Protein AF-A0A534SRV4-F1 (afdb_monomer)

Structure (mmCIF, N/CA/C/O backbone):
data_AF-A0A534SRV4-F1
#
_entry.id   AF-A0A534SRV4-F1
#
loop_
_atom_site.group_PDB
_atom_site.id
_atom_site.type_symbol
_atom_site.label_atom_id
_atom_site.label_alt_id
_atom_site.label_comp_id
_atom_site.label_asym_id
_atom_site.label_entity_id
_atom_site.label_seq_id
_atom_site.pdbx_PDB_ins_code
_atom_site.Cartn_x
_atom_site.Cartn_y
_atom_site.Cartn_z
_atom_site.occupancy
_atom_site.B_iso_or_equiv
_atom_site.auth_seq_id
_atom_site.auth_comp_id
_atom_site.auth_asym_id
_atom_site.auth_atom_id
_atom_site.pdbx_PDB_model_num
ATOM 1 N N . MET A 1 1 ? -3.852 20.744 22.917 1.00 48.12 1 MET A N 1
ATOM 2 C CA . MET A 1 1 ? -3.823 19.616 21.954 1.00 48.12 1 MET A CA 1
ATOM 3 C C . MET A 1 1 ? -3.544 20.038 20.507 1.00 48.12 1 MET A C 1
ATOM 5 O O . MET A 1 1 ? -2.633 19.466 19.932 1.00 48.12 1 MET A O 1
ATOM 9 N N . ARG A 1 2 ? -4.197 21.068 19.938 1.00 41.19 2 ARG A N 1
ATOM 10 C CA . ARG A 1 2 ? -4.003 21.498 18.525 1.00 41.19 2 ARG A CA 1
ATOM 11 C C . ARG A 1 2 ? -2.587 21.954 18.110 1.00 41.19 2 ARG A C 1
ATOM 13 O O . ARG A 1 2 ? -2.230 21.827 16.949 1.00 41.19 2 ARG A O 1
ATOM 20 N N . ALA A 1 3 ? -1.761 22.454 19.033 1.00 39.62 3 ALA A N 1
ATOM 21 C CA . ALA A 1 3 ? -0.409 22.924 18.694 1.00 39.62 3 ALA A CA 1
ATOM 22 C C . ALA A 1 3 ? 0.605 21.777 18.492 1.00 39.62 3 ALA A C 1
ATOM 24 O O . ALA A 1 3 ? 1.531 21.899 17.695 1.00 39.62 3 ALA A O 1
ATOM 25 N N . ARG A 1 4 ? 0.420 20.638 19.181 1.00 44.28 4 ARG A N 1
ATOM 26 C CA . ARG A 1 4 ? 1.309 19.469 19.054 1.00 44.28 4 ARG A CA 1
ATOM 27 C C . ARG A 1 4 ? 1.007 18.637 17.805 1.00 44.28 4 ARG A C 1
ATOM 29 O O . ARG A 1 4 ? 1.947 18.118 17.217 1.00 44.28 4 ARG A O 1
ATOM 36 N N . SER A 1 5 ? -0.253 18.576 17.361 1.00 47.25 5 SER A N 1
ATOM 37 C CA . SER A 1 5 ? -0.612 17.956 16.076 1.00 47.25 5 SER A CA 1
ATOM 38 C C . SER A 1 5 ? -0.033 18.734 14.892 1.00 47.25 5 SER A C 1
ATOM 40 O O . SER A 1 5 ? 0.563 18.126 14.014 1.00 47.25 5 SER A O 1
ATOM 42 N N . MET A 1 6 ? -0.093 20.073 14.905 1.00 43.47 6 MET A N 1
ATOM 43 C CA . MET A 1 6 ? 0.428 20.899 13.801 1.00 43.47 6 MET A CA 1
ATOM 44 C C . MET A 1 6 ? 1.955 20.809 13.641 1.00 43.47 6 MET A C 1
ATOM 46 O O . MET A 1 6 ? 2.456 20.767 12.519 1.00 43.47 6 MET A O 1
ATOM 50 N N . LEU A 1 7 ? 2.704 20.720 14.746 1.00 51.59 7 LEU A N 1
ATOM 51 C CA . LEU A 1 7 ? 4.164 20.540 14.719 1.00 51.59 7 LEU A CA 1
ATOM 52 C C . LEU A 1 7 ? 4.592 19.141 14.232 1.00 51.59 7 LEU A C 1
ATOM 54 O O . LEU A 1 7 ? 5.675 19.008 13.660 1.00 5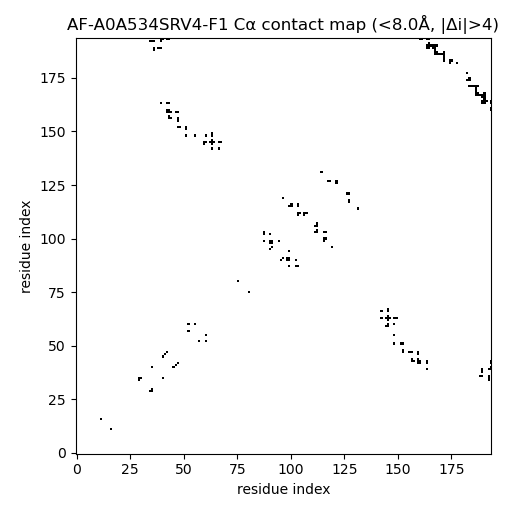1.59 7 LEU A O 1
ATOM 58 N N . ARG A 1 8 ? 3.758 18.107 14.426 1.00 52.84 8 ARG A N 1
ATOM 59 C CA . ARG A 1 8 ? 4.013 16.737 13.938 1.00 52.84 8 ARG A CA 1
ATOM 60 C C . ARG A 1 8 ? 3.713 16.601 12.443 1.00 52.84 8 ARG A C 1
ATOM 62 O O . ARG A 1 8 ? 4.580 16.135 11.705 1.00 52.84 8 ARG A O 1
ATOM 69 N N . THR A 1 9 ? 2.586 17.143 11.973 1.00 51.78 9 THR A N 1
ATOM 70 C CA . THR A 1 9 ? 2.258 17.190 10.537 1.00 51.78 9 THR A CA 1
ATOM 71 C C . THR A 1 9 ? 3.336 17.945 9.748 1.00 51.78 9 THR A C 1
ATOM 73 O O . THR A 1 9 ? 3.827 17.432 8.748 1.00 51.78 9 THR A O 1
ATOM 76 N N . ALA A 1 10 ? 3.825 19.088 10.253 1.00 49.53 10 ALA A N 1
ATOM 77 C CA . ALA A 1 10 ? 4.878 19.878 9.602 1.00 49.53 10 ALA A CA 1
ATOM 78 C C . ALA A 1 10 ? 6.234 19.147 9.480 1.00 49.53 10 ALA A C 1
ATOM 80 O O . ALA A 1 10 ? 6.928 19.276 8.471 1.00 49.53 10 ALA A O 1
ATOM 81 N N . ARG A 1 11 ? 6.616 18.332 10.475 1.00 54.06 11 ARG A N 1
ATOM 82 C CA . ARG A 1 11 ? 7.857 17.533 10.430 1.00 54.06 11 ARG A CA 1
ATOM 83 C C . ARG A 1 11 ? 7.760 16.361 9.441 1.00 54.06 11 ARG A C 1
ATOM 85 O O . ARG A 1 11 ? 8.785 15.900 8.940 1.00 54.06 11 ARG A O 1
ATOM 92 N N . ARG A 1 12 ? 6.541 15.899 9.146 1.00 52.38 12 ARG A N 1
ATOM 93 C CA . ARG A 1 12 ? 6.237 14.731 8.308 1.00 52.38 12 ARG A CA 1
ATOM 94 C C . ARG A 1 12 ? 6.046 15.078 6.834 1.00 52.38 12 ARG A C 1
ATOM 96 O O . ARG A 1 12 ? 6.669 14.434 5.988 1.00 52.38 12 ARG A O 1
ATOM 103 N N . THR A 1 13 ? 5.336 16.172 6.537 1.00 56.75 13 THR A N 1
ATOM 104 C CA . THR A 1 13 ? 5.353 16.800 5.202 1.00 56.75 13 THR A CA 1
ATOM 105 C C . THR A 1 13 ? 6.785 17.173 4.809 1.00 56.75 13 THR A C 1
ATOM 107 O O . THR A 1 13 ? 7.147 17.077 3.644 1.00 56.75 13 THR A O 1
ATOM 110 N N . GLY A 1 14 ? 7.637 17.491 5.793 1.00 56.91 14 GLY A N 1
ATOM 111 C CA . GLY A 1 14 ? 9.072 17.680 5.600 1.00 56.91 14 GLY A CA 1
ATOM 112 C C . GLY A 1 14 ? 9.816 16.428 5.120 1.00 56.91 14 GLY A C 1
ATOM 113 O O . GLY A 1 14 ? 10.598 16.532 4.190 1.00 56.91 14 GLY A O 1
ATOM 114 N N . ARG A 1 15 ? 9.588 15.231 5.682 1.00 61.59 15 ARG A N 1
ATOM 115 C CA . ARG A 1 15 ? 10.334 14.009 5.285 1.00 61.59 15 ARG A CA 1
ATOM 116 C C . ARG A 1 15 ? 9.844 13.416 3.965 1.00 61.59 15 ARG A C 1
ATOM 118 O O . ARG A 1 15 ? 10.667 13.043 3.134 1.00 61.59 15 ARG A O 1
ATOM 125 N N . VAL A 1 16 ? 8.528 13.364 3.759 1.00 62.22 16 VAL A N 1
ATOM 126 C CA . VAL A 1 16 ? 7.928 12.898 2.495 1.00 62.22 16 VAL A CA 1
ATOM 127 C C . VAL A 1 16 ? 8.170 13.921 1.386 1.00 62.22 16 VAL A C 1
ATOM 129 O O . VAL A 1 16 ? 8.545 13.547 0.281 1.00 62.22 16 VAL A O 1
ATOM 132 N N . GLY A 1 17 ? 8.057 15.215 1.701 1.00 60.09 17 GLY A N 1
ATOM 133 C CA . GLY A 1 17 ? 8.402 16.307 0.794 1.00 60.09 17 GLY A CA 1
ATOM 134 C C . GLY A 1 17 ? 9.883 16.308 0.429 1.00 60.09 17 GLY A C 1
ATOM 135 O O . GLY A 1 17 ? 10.198 16.408 -0.746 1.00 60.09 17 GLY A O 1
ATOM 136 N N . VAL A 1 18 ? 10.798 16.102 1.382 1.00 65.81 18 VAL A N 1
ATOM 137 C CA . VAL A 1 18 ? 12.235 15.965 1.084 1.00 65.81 18 VAL A CA 1
ATOM 138 C C . VAL A 1 18 ? 12.503 14.723 0.240 1.00 65.81 18 VAL A C 1
ATOM 140 O O . VAL A 1 18 ? 13.240 14.832 -0.727 1.00 65.81 18 VAL A O 1
ATOM 143 N N . GLY A 1 19 ? 11.885 13.574 0.529 1.00 67.56 19 GLY A N 1
ATOM 144 C CA . GLY A 1 19 ? 12.041 12.364 -0.289 1.00 67.56 19 GLY A CA 1
ATOM 145 C C . GLY A 1 19 ? 11.527 12.537 -1.722 1.00 67.56 19 GLY A C 1
ATOM 146 O O . GLY A 1 19 ? 12.211 12.162 -2.670 1.00 67.56 19 GLY A O 1
ATOM 147 N N . LEU A 1 20 ? 10.360 13.164 -1.889 1.00 70.00 20 LEU A N 1
ATOM 148 C CA . LEU A 1 20 ? 9.764 13.446 -3.195 1.00 70.00 20 LEU A CA 1
ATOM 149 C C . LEU A 1 20 ? 10.559 14.505 -3.967 1.00 70.00 20 LEU A C 1
ATOM 151 O O . LEU A 1 20 ? 10.778 14.348 -5.162 1.00 70.00 20 LEU A O 1
ATOM 155 N N . VAL A 1 21 ? 11.030 15.556 -3.293 1.00 68.19 21 VAL A N 1
ATOM 156 C CA . VAL A 1 21 ? 11.873 16.603 -3.887 1.00 68.19 21 VAL A CA 1
ATOM 157 C C . VAL A 1 21 ? 13.245 16.049 -4.250 1.00 68.19 21 VAL A C 1
ATOM 159 O O . VAL A 1 21 ? 13.762 16.405 -5.299 1.00 68.19 21 VAL A O 1
ATOM 162 N N . LEU A 1 22 ? 13.821 15.145 -3.453 1.00 73.88 22 LEU A N 1
ATOM 163 C CA . LEU A 1 22 ? 15.083 14.483 -3.783 1.00 73.88 22 LEU A CA 1
ATOM 164 C C . LEU A 1 22 ? 14.906 13.537 -4.976 1.00 73.88 22 LEU A C 1
ATOM 166 O O . LEU A 1 22 ? 15.712 13.571 -5.895 1.00 73.88 22 LEU A O 1
ATOM 170 N N . ALA A 1 23 ? 13.832 12.742 -5.005 1.00 68.94 23 ALA A N 1
ATOM 171 C CA . ALA A 1 23 ? 13.517 11.866 -6.133 1.00 68.94 23 ALA A CA 1
ATOM 172 C C . ALA A 1 23 ? 13.232 12.664 -7.416 1.00 68.94 23 ALA A C 1
ATOM 174 O O . ALA A 1 23 ? 13.710 12.297 -8.485 1.00 68.94 23 ALA A O 1
ATOM 175 N N . ALA A 1 24 ? 12.513 13.783 -7.309 1.00 64.94 24 ALA A N 1
ATOM 176 C CA . ALA A 1 24 ? 12.263 14.692 -8.421 1.00 64.94 24 ALA A CA 1
ATOM 177 C C . ALA A 1 24 ? 13.540 15.419 -8.861 1.00 64.94 24 ALA A C 1
ATOM 179 O O . ALA A 1 24 ? 13.769 15.553 -10.055 1.00 64.94 24 ALA A O 1
ATOM 180 N N . ALA A 1 25 ? 14.399 15.845 -7.933 1.00 64.50 25 ALA A N 1
ATOM 181 C CA . ALA A 1 25 ? 15.683 16.462 -8.251 1.00 64.50 25 ALA A CA 1
ATOM 182 C C . ALA A 1 25 ? 16.619 15.465 -8.939 1.00 64.50 25 ALA A C 1
ATOM 184 O O . ALA A 1 25 ? 17.240 15.818 -9.933 1.00 64.50 25 ALA A O 1
ATOM 185 N N . VAL A 1 26 ? 16.667 14.213 -8.476 1.00 70.25 26 VAL A N 1
ATOM 186 C CA . VAL A 1 26 ? 17.402 13.135 -9.148 1.00 70.25 26 VAL A CA 1
ATOM 187 C C . VAL A 1 26 ? 16.814 12.885 -10.533 1.00 70.25 26 VAL A C 1
ATOM 189 O O . VAL A 1 26 ? 17.565 12.911 -11.494 1.00 70.25 26 VAL A O 1
ATOM 192 N N . ALA A 1 27 ? 15.493 12.756 -10.678 1.00 66.25 27 ALA A N 1
ATOM 193 C CA . ALA A 1 27 ? 14.858 12.573 -11.984 1.00 66.25 27 ALA A CA 1
ATOM 194 C C . ALA A 1 27 ? 15.134 13.746 -12.944 1.00 66.25 27 ALA A C 1
ATOM 196 O O . ALA A 1 27 ? 15.467 13.533 -14.104 1.00 66.25 27 ALA A O 1
ATOM 197 N N . VAL A 1 28 ? 15.063 14.991 -12.470 1.00 62.47 28 VAL A N 1
ATOM 198 C CA . VAL A 1 28 ? 15.348 16.191 -13.274 1.00 62.47 28 VAL A CA 1
ATOM 199 C C . VAL A 1 28 ? 16.826 16.260 -13.657 1.00 62.47 28 VAL A C 1
ATOM 201 O O . VAL A 1 28 ? 17.139 16.559 -14.808 1.00 62.47 28 VAL A O 1
ATOM 204 N N . VAL A 1 29 ? 17.738 15.939 -12.736 1.00 61.56 29 VAL A N 1
ATOM 205 C CA . VAL A 1 29 ? 19.179 15.856 -13.017 1.00 61.56 29 VAL A CA 1
ATOM 206 C C . VAL A 1 29 ? 19.472 14.730 -14.012 1.00 61.56 29 VAL A C 1
ATOM 208 O O . VAL A 1 29 ? 20.258 14.928 -14.934 1.00 61.56 29 VAL A O 1
ATOM 211 N N . SER A 1 30 ? 18.806 13.583 -13.898 1.00 61.19 30 SER A N 1
ATOM 212 C CA . SER A 1 30 ? 18.952 12.448 -14.814 1.00 61.19 30 SER A CA 1
ATOM 213 C C . SER A 1 30 ? 18.391 12.736 -16.214 1.00 61.19 30 SER A C 1
ATOM 215 O O . SER A 1 30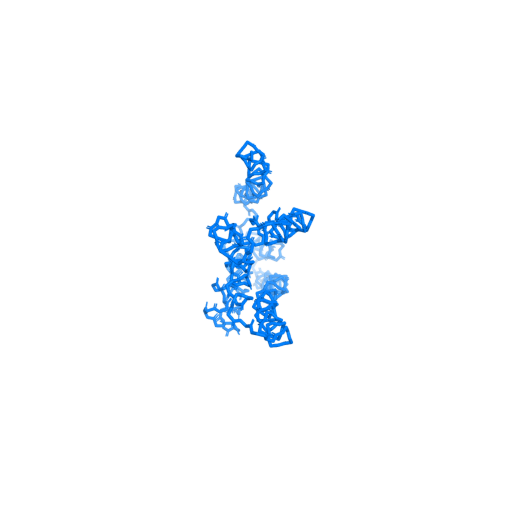 ? 19.019 12.356 -17.200 1.00 61.19 30 SER A O 1
ATOM 217 N N . VAL A 1 31 ? 17.278 13.472 -16.337 1.00 62.47 31 VAL A N 1
ATOM 218 C CA . VAL A 1 31 ? 16.781 13.971 -17.635 1.00 62.47 31 VAL A CA 1
ATOM 219 C C . VAL A 1 31 ? 17.745 14.998 -18.235 1.00 62.47 31 VAL A C 1
ATOM 221 O O . VAL A 1 31 ? 18.085 14.904 -19.411 1.00 62.47 31 VAL A O 1
ATOM 224 N N . ALA A 1 32 ? 18.225 15.959 -17.440 1.00 58.47 32 ALA A N 1
ATOM 225 C CA . ALA A 1 32 ? 19.093 17.039 -17.919 1.00 58.47 32 ALA A CA 1
ATOM 226 C C . ALA A 1 32 ? 20.490 16.558 -18.354 1.00 58.47 32 ALA A C 1
ATOM 228 O O . ALA A 1 32 ? 21.133 17.198 -19.182 1.00 58.47 32 ALA A O 1
ATOM 229 N N . THR A 1 33 ? 20.957 15.434 -17.808 1.00 64.00 33 THR A N 1
ATOM 230 C CA . THR A 1 33 ? 22.260 14.827 -18.130 1.00 64.00 33 THR A CA 1
ATOM 231 C C . THR A 1 33 ? 22.188 13.757 -19.224 1.00 64.00 33 THR A C 1
ATOM 233 O O . THR A 1 33 ? 23.227 13.234 -19.618 1.00 64.00 33 THR A O 1
ATOM 236 N N . GLY A 1 34 ? 20.993 13.433 -19.739 1.00 65.12 34 GLY A N 1
ATOM 237 C CA . GLY A 1 34 ? 20.802 12.389 -20.755 1.00 65.12 34 GLY A CA 1
ATOM 238 C C . GLY A 1 34 ? 20.853 10.953 -20.213 1.00 65.12 34 GLY A C 1
ATOM 239 O O . GLY A 1 34 ? 20.937 10.012 -20.994 1.00 65.12 34 GLY A O 1
ATOM 240 N N . PHE A 1 35 ? 20.785 10.772 -18.890 1.00 62.66 35 PHE A N 1
ATOM 241 C CA . PHE A 1 35 ? 20.742 9.466 -18.218 1.00 62.66 35 PHE A CA 1
ATOM 242 C C . PHE A 1 35 ? 19.347 8.813 -18.232 1.00 62.66 35 PHE A C 1
ATOM 244 O O . PHE A 1 35 ? 19.204 7.670 -17.810 1.00 62.66 35 PHE A O 1
ATOM 251 N N . MET A 1 36 ? 18.303 9.510 -18.692 1.00 65.88 36 MET A N 1
ATOM 252 C CA . MET A 1 36 ? 16.960 8.939 -18.849 1.00 65.88 36 MET A CA 1
ATOM 253 C C . MET A 1 36 ? 16.640 8.744 -20.324 1.00 65.88 36 MET A C 1
ATOM 255 O O . MET A 1 36 ? 16.197 9.671 -21.003 1.00 65.88 36 MET A O 1
ATOM 259 N N . ASP A 1 37 ? 16.841 7.518 -20.800 1.00 74.31 37 ASP A N 1
ATOM 260 C CA . ASP A 1 37 ? 16.346 7.099 -22.103 1.00 74.31 37 ASP A CA 1
ATOM 261 C C . ASP A 1 37 ? 14.849 6.715 -22.003 1.00 74.31 37 ASP A C 1
ATOM 263 O O . ASP A 1 37 ? 14.470 5.902 -21.147 1.00 74.31 37 ASP A O 1
ATOM 267 N N . PRO A 1 38 ? 13.965 7.287 -22.848 1.00 79.69 38 PRO A N 1
ATOM 268 C CA . PRO A 1 38 ? 12.534 6.987 -22.818 1.00 79.69 38 PRO A CA 1
ATOM 269 C C . PRO A 1 38 ? 12.214 5.504 -23.046 1.00 79.69 38 PRO A C 1
ATOM 271 O O . PRO A 1 38 ? 11.220 5.007 -22.513 1.00 79.69 38 PRO A O 1
ATOM 274 N N . VAL A 1 39 ? 13.037 4.792 -23.824 1.00 80.44 39 VAL A N 1
ATOM 275 C CA . VAL A 1 39 ? 12.850 3.369 -24.129 1.00 80.44 39 VAL A CA 1
ATOM 276 C C . VAL A 1 39 ? 13.216 2.525 -22.911 1.00 80.44 39 VAL A C 1
ATOM 278 O O . VAL A 1 39 ? 12.430 1.660 -22.525 1.00 80.44 39 VAL A O 1
ATOM 281 N N . SER A 1 40 ? 14.334 2.819 -22.243 1.00 81.56 40 SER A N 1
ATOM 282 C CA . SER A 1 40 ? 14.723 2.172 -20.978 1.00 81.56 40 SER A CA 1
ATOM 283 C C . SER A 1 40 ? 13.649 2.292 -19.894 1.00 81.56 40 SER A C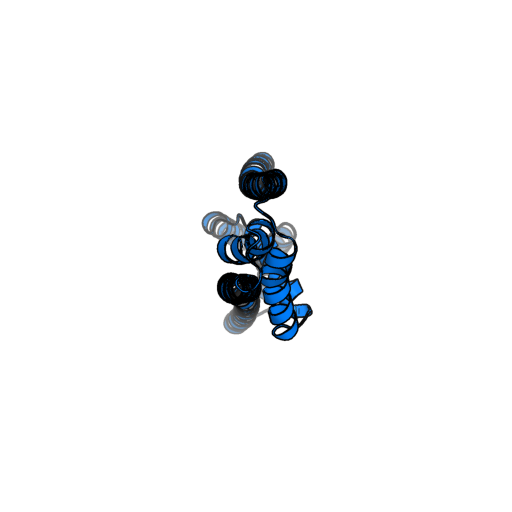 1
ATOM 285 O O . SER A 1 40 ? 13.299 1.304 -19.243 1.00 81.56 40 SER A O 1
ATOM 287 N N . LEU A 1 41 ? 13.063 3.483 -19.736 1.00 83.19 41 LEU A N 1
ATOM 288 C CA . LEU A 1 41 ? 11.958 3.730 -18.800 1.00 83.19 41 LEU A CA 1
ATOM 289 C C . LEU A 1 41 ? 10.689 2.964 -19.160 1.00 83.19 41 LEU A C 1
ATOM 291 O O . LEU A 1 41 ? 10.010 2.427 -18.283 1.00 83.19 41 LEU A O 1
ATOM 295 N N . LEU A 1 42 ? 10.360 2.904 -20.449 1.00 86.38 42 LEU A N 1
ATOM 296 C CA . LEU A 1 42 ? 9.203 2.155 -20.916 1.00 86.38 42 LEU A CA 1
ATOM 297 C C . LEU A 1 42 ? 9.372 0.650 -20.660 1.00 86.38 42 LEU A C 1
ATOM 299 O O . LEU A 1 42 ? 8.414 -0.008 -20.257 1.00 86.38 42 LEU A O 1
ATOM 303 N N . ILE A 1 43 ? 10.581 0.112 -20.837 1.00 85.94 43 ILE A N 1
ATOM 304 C CA . ILE A 1 43 ? 10.878 -1.301 -20.575 1.00 85.94 43 ILE A CA 1
ATOM 305 C C . ILE A 1 43 ? 10.790 -1.607 -19.073 1.00 85.94 43 ILE A C 1
ATOM 307 O O . ILE A 1 43 ? 10.095 -2.545 -18.685 1.00 85.94 43 ILE A O 1
ATOM 311 N N . THR A 1 44 ? 11.442 -0.808 -18.223 1.00 87.88 44 THR A N 1
ATOM 312 C CA . THR A 1 44 ? 11.474 -1.028 -16.764 1.00 87.88 44 THR A CA 1
ATOM 313 C C . THR A 1 44 ? 10.153 -0.729 -16.089 1.00 87.88 44 THR A C 1
ATOM 315 O O . THR A 1 44 ? 9.516 -1.614 -15.517 1.00 87.88 44 THR A O 1
ATOM 318 N N . VAL A 1 45 ? 9.735 0.533 -16.142 1.00 88.81 45 VAL A N 1
ATOM 319 C CA . VAL A 1 45 ? 8.561 1.018 -15.423 1.00 88.81 45 VAL A CA 1
ATOM 320 C C . VAL A 1 45 ? 7.296 0.570 -16.134 1.00 88.81 45 VAL A C 1
ATOM 322 O O . VAL A 1 45 ? 6.391 0.041 -15.491 1.00 88.81 45 VAL A O 1
ATOM 325 N N . GLY A 1 46 ? 7.242 0.714 -17.459 1.00 89.50 46 GLY A N 1
ATOM 326 C CA . GLY A 1 46 ? 6.093 0.269 -18.246 1.00 89.50 46 GLY A CA 1
ATOM 327 C C . GLY A 1 46 ? 5.896 -1.246 -18.177 1.00 89.50 46 GLY A C 1
ATOM 328 O O . GLY A 1 46 ? 4.780 -1.697 -17.925 1.00 89.50 46 GLY A O 1
ATOM 329 N N . GLY A 1 47 ? 6.969 -2.032 -18.310 1.00 89.81 47 GLY A N 1
ATOM 330 C CA . GLY A 1 47 ? 6.917 -3.493 -18.203 1.00 89.81 47 GLY A CA 1
ATOM 331 C C . GLY A 1 47 ? 6.477 -3.981 -16.820 1.00 89.81 47 GLY A C 1
ATOM 332 O O . GLY A 1 47 ? 5.526 -4.763 -16.710 1.00 89.81 47 GLY A O 1
ATOM 333 N N . ALA A 1 48 ? 7.094 -3.463 -15.752 1.00 91.12 48 ALA A N 1
ATOM 334 C CA . ALA A 1 48 ? 6.737 -3.824 -14.380 1.00 91.12 48 ALA A CA 1
ATOM 335 C C . ALA A 1 48 ? 5.286 -3.443 -14.039 1.00 91.12 48 ALA A C 1
ATOM 337 O O . ALA A 1 48 ? 4.550 -4.252 -13.462 1.00 91.12 48 ALA A O 1
ATOM 338 N N . LEU A 1 49 ? 4.840 -2.243 -14.425 1.00 90.44 49 LEU A N 1
ATOM 339 C CA . LEU A 1 49 ? 3.459 -1.807 -14.209 1.00 90.44 49 LEU A CA 1
ATOM 340 C C . LEU A 1 49 ? 2.462 -2.610 -15.049 1.00 90.44 49 LEU A C 1
ATOM 342 O O . LEU A 1 49 ? 1.407 -2.969 -14.531 1.00 90.44 49 LEU A O 1
ATOM 346 N N . ALA A 1 50 ? 2.783 -2.944 -16.301 1.00 91.50 50 ALA A N 1
ATOM 347 C CA . ALA A 1 50 ? 1.915 -3.752 -17.155 1.00 91.50 50 ALA A CA 1
ATOM 348 C C . ALA A 1 50 ? 1.672 -5.141 -16.550 1.00 91.50 50 ALA A C 1
ATOM 350 O O . ALA A 1 50 ? 0.521 -5.551 -16.392 1.00 91.50 50 ALA A O 1
ATOM 351 N N . VAL A 1 51 ? 2.734 -5.831 -16.120 1.00 92.12 51 VAL A N 1
ATOM 352 C CA . VAL A 1 51 ? 2.613 -7.136 -15.447 1.00 92.12 51 VAL A CA 1
ATOM 353 C C . VAL A 1 51 ? 1.837 -7.014 -14.139 1.00 92.12 51 VAL A C 1
ATOM 355 O O . VAL A 1 51 ? 0.987 -7.855 -13.842 1.00 92.12 51 VAL A O 1
ATOM 358 N N . THR A 1 52 ? 2.065 -5.947 -13.374 1.00 90.25 52 THR A N 1
ATOM 359 C CA . THR A 1 52 ? 1.341 -5.695 -12.119 1.00 90.25 52 THR A CA 1
ATOM 360 C C . THR A 1 52 ? -0.157 -5.483 -12.367 1.00 90.25 52 THR A C 1
ATOM 362 O O . THR A 1 52 ? -0.979 -6.056 -11.655 1.00 90.25 52 THR A O 1
ATOM 365 N N . CYS A 1 53 ? -0.526 -4.727 -13.404 1.00 90.06 53 CYS A N 1
ATOM 366 C CA . CYS A 1 53 ? -1.916 -4.494 -13.810 1.00 90.06 53 CYS A CA 1
ATOM 367 C C . CYS A 1 53 ? -2.621 -5.756 -14.326 1.00 90.06 53 CYS A C 1
ATOM 369 O O . CYS A 1 53 ? -3.837 -5.865 -14.188 1.00 90.06 53 CYS A O 1
ATOM 371 N N . VAL A 1 54 ? -1.883 -6.700 -14.917 1.00 92.44 54 VAL A N 1
ATOM 372 C CA . VAL A 1 54 ? -2.422 -8.008 -15.331 1.00 92.44 54 VAL A CA 1
ATOM 373 C C . VAL A 1 54 ? -2.554 -8.959 -14.136 1.00 92.44 54 VAL A C 1
ATOM 375 O O . VAL A 1 54 ? -3.512 -9.723 -14.055 1.00 92.44 54 VAL A O 1
ATOM 378 N N . THR A 1 55 ? -1.619 -8.896 -13.187 1.00 90.75 55 THR A N 1
ATOM 379 C CA . THR A 1 55 ? -1.565 -9.798 -12.023 1.00 90.75 55 THR A CA 1
ATOM 380 C C . THR A 1 55 ? -2.585 -9.426 -10.944 1.00 90.75 55 THR A C 1
ATOM 382 O O . THR A 1 55 ? -3.128 -10.303 -10.270 1.00 90.75 55 THR A O 1
ATOM 385 N N . PHE A 1 56 ? -2.857 -8.132 -10.749 1.00 90.56 56 PHE A N 1
ATOM 386 C CA . PHE A 1 56 ? -3.725 -7.642 -9.678 1.00 90.56 56 PHE A CA 1
ATOM 387 C C . PHE A 1 56 ? -4.977 -6.950 -10.209 1.00 90.56 56 PHE A C 1
ATOM 389 O O . PHE A 1 56 ? -4.938 -6.177 -11.162 1.00 90.56 56 PHE A O 1
ATOM 396 N N . SER A 1 57 ? -6.107 -7.170 -9.531 1.00 91.75 57 SER A N 1
ATOM 397 C CA . SER A 1 57 ? -7.347 -6.463 -9.846 1.00 91.75 57 SER A CA 1
ATOM 398 C C . SER A 1 57 ? -7.212 -4.960 -9.579 1.00 91.75 57 SER A C 1
ATOM 400 O O . SER A 1 57 ? -6.523 -4.529 -8.649 1.00 91.75 57 SER A O 1
ATOM 402 N N . ARG A 1 58 ? -7.942 -4.145 -10.353 1.00 88.56 58 ARG A N 1
ATOM 403 C CA . ARG A 1 58 ? -7.964 -2.678 -10.191 1.00 88.56 58 ARG A CA 1
ATOM 404 C C . ARG A 1 58 ? -8.316 -2.249 -8.762 1.00 88.56 58 ARG A C 1
ATOM 406 O O . ARG A 1 58 ? -7.729 -1.302 -8.252 1.00 88.56 58 ARG A O 1
ATOM 413 N N . ALA A 1 59 ? -9.226 -2.976 -8.111 1.00 87.81 59 ALA A N 1
ATOM 414 C CA . ALA A 1 59 ? -9.621 -2.731 -6.725 1.00 87.81 59 ALA A CA 1
ATOM 415 C C . ALA A 1 59 ? -8.479 -2.985 -5.728 1.00 87.81 59 ALA A C 1
ATOM 417 O O . ALA A 1 59 ? -8.313 -2.232 -4.770 1.00 87.81 59 ALA A O 1
ATOM 418 N N . ARG A 1 60 ? -7.659 -4.020 -5.954 1.00 87.31 60 ARG A N 1
ATOM 419 C CA . ARG A 1 60 ? -6.499 -4.303 -5.101 1.00 87.31 60 ARG A CA 1
ATOM 420 C C . ARG A 1 60 ? -5.404 -3.258 -5.295 1.00 87.31 60 ARG A C 1
ATOM 422 O O . ARG A 1 60 ? -4.798 -2.841 -4.315 1.00 87.31 60 ARG A O 1
ATOM 429 N N . LEU A 1 61 ? -5.191 -2.803 -6.530 1.00 88.38 61 LEU A N 1
ATOM 430 C CA . LEU A 1 61 ? -4.192 -1.781 -6.842 1.00 88.38 61 LEU A CA 1
ATOM 431 C C . LEU A 1 61 ? -4.545 -0.422 -6.213 1.00 88.38 61 LEU A C 1
ATOM 433 O O . LEU A 1 61 ? -3.700 0.205 -5.579 1.00 88.38 61 LEU A O 1
ATOM 437 N N . SER A 1 62 ? -5.807 0.010 -6.325 1.00 87.56 62 SER A N 1
ATOM 438 C CA . SER A 1 62 ? -6.266 1.257 -5.699 1.00 87.56 62 SER A CA 1
ATOM 439 C C . SER A 1 62 ? -6.279 1.167 -4.172 1.00 87.56 62 SER A C 1
ATOM 441 O O . SER A 1 62 ? -5.878 2.117 -3.499 1.00 87.56 62 SER A O 1
ATOM 443 N N . SER A 1 63 ? -6.678 0.017 -3.618 1.00 87.06 63 SER A N 1
ATOM 444 C CA . SER A 1 63 ? -6.607 -0.229 -2.177 1.00 87.06 63 SER A CA 1
ATOM 445 C C . SER A 1 63 ? -5.164 -0.179 -1.677 1.00 87.06 63 SER A C 1
ATOM 447 O O . SER A 1 63 ? -4.900 0.480 -0.675 1.00 87.06 63 SER A O 1
ATOM 449 N N . ALA A 1 64 ? -4.217 -0.795 -2.391 1.00 88.38 64 ALA A N 1
ATOM 450 C CA . ALA A 1 64 ? -2.806 -0.763 -2.024 1.00 88.38 64 ALA A CA 1
ATOM 451 C C . ALA A 1 64 ? -2.273 0.673 -1.951 1.00 88.38 64 ALA A C 1
ATOM 453 O O . ALA A 1 64 ? -1.651 1.037 -0.957 1.00 88.38 64 ALA A O 1
ATOM 454 N N . TRP A 1 65 ? -2.592 1.523 -2.935 1.00 86.31 65 TRP A N 1
ATOM 455 C CA . TRP A 1 65 ? -2.183 2.929 -2.884 1.00 86.31 65 TRP A CA 1
ATOM 456 C C . TRP A 1 65 ? -2.807 3.713 -1.737 1.00 86.31 65 TRP A C 1
ATOM 458 O O . TRP A 1 65 ? -2.116 4.511 -1.105 1.00 86.31 65 TRP A O 1
ATOM 468 N N . ARG A 1 66 ? -4.075 3.452 -1.410 1.00 86.88 66 ARG A N 1
ATOM 469 C CA . ARG A 1 66 ? -4.718 4.062 -0.241 1.00 86.88 66 ARG A CA 1
ATOM 470 C C . ARG A 1 66 ? -4.047 3.637 1.066 1.00 86.88 66 ARG A C 1
ATOM 472 O O . ARG A 1 66 ? -3.836 4.484 1.924 1.00 86.88 66 ARG A O 1
ATOM 479 N N . HIS A 1 67 ? -3.678 2.365 1.205 1.00 86.00 67 HIS A N 1
ATOM 480 C CA . HIS A 1 67 ? -2.977 1.864 2.390 1.00 86.00 67 HIS A CA 1
ATOM 481 C C . HIS A 1 67 ? -1.558 2.424 2.505 1.00 86.00 67 HIS A C 1
ATOM 483 O O . HIS A 1 67 ? -1.119 2.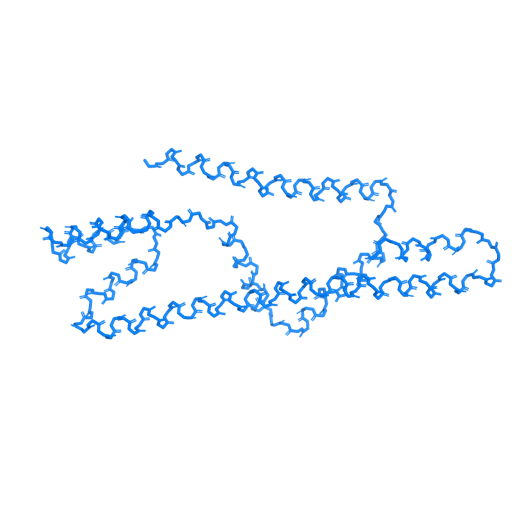732 3.606 1.00 86.00 67 HIS A O 1
ATOM 489 N N . VAL A 1 68 ? -0.856 2.619 1.385 1.00 83.25 68 VAL A N 1
ATOM 490 C CA . VAL A 1 68 ? 0.444 3.307 1.383 1.00 83.25 68 VAL A CA 1
ATOM 491 C C . VAL A 1 68 ? 0.288 4.751 1.841 1.00 83.25 68 VAL A C 1
ATOM 493 O O . VAL A 1 68 ? 1.043 5.189 2.701 1.00 83.25 68 VAL A O 1
ATOM 496 N N . ALA A 1 69 ? -0.703 5.478 1.319 1.00 81.81 69 ALA A N 1
ATOM 497 C CA . ALA A 1 69 ? -0.979 6.844 1.755 1.00 81.81 69 ALA A CA 1
ATOM 498 C C . ALA A 1 69 ? -1.327 6.900 3.253 1.00 81.81 69 ALA A C 1
ATOM 500 O O . ALA A 1 69 ? -0.755 7.702 3.980 1.00 81.81 69 ALA A O 1
ATOM 501 N N . ALA A 1 70 ? -2.181 5.989 3.728 1.00 81.12 70 ALA A N 1
ATOM 502 C CA . ALA A 1 70 ? -2.538 5.893 5.140 1.00 81.12 70 ALA A CA 1
ATOM 503 C C . ALA A 1 70 ? -1.327 5.563 6.028 1.00 81.12 70 ALA A C 1
ATOM 505 O O . ALA A 1 70 ? -1.125 6.221 7.039 1.00 81.12 70 ALA A O 1
ATOM 506 N N . ALA A 1 71 ? -0.468 4.619 5.634 1.00 78.06 71 ALA A N 1
ATOM 507 C CA . ALA A 1 71 ? 0.756 4.294 6.373 1.00 78.06 71 ALA A CA 1
ATOM 508 C C . ALA A 1 71 ? 1.756 5.465 6.396 1.00 78.06 71 ALA A C 1
ATOM 510 O O . ALA A 1 71 ? 2.503 5.651 7.357 1.00 78.06 71 ALA A O 1
ATOM 511 N N . LEU A 1 72 ? 1.764 6.285 5.342 1.00 72.81 72 LEU A N 1
ATOM 512 C CA . LEU A 1 72 ? 2.548 7.514 5.293 1.00 72.81 72 LEU A CA 1
ATOM 513 C C . LEU A 1 72 ? 1.971 8.633 6.163 1.00 72.81 72 LEU A C 1
ATOM 515 O O . LEU A 1 72 ? 2.746 9.535 6.472 1.00 72.81 72 LEU A O 1
ATOM 519 N N . ASP A 1 73 ? 0.708 8.543 6.596 1.00 70.31 73 ASP A N 1
ATOM 520 C CA . ASP A 1 73 ? -0.002 9.493 7.472 1.00 70.31 73 ASP A CA 1
ATOM 521 C C . ASP A 1 73 ? -0.255 8.975 8.904 1.00 70.31 73 ASP A C 1
ATOM 523 O O . ASP A 1 73 ? -0.573 9.765 9.795 1.00 70.31 73 ASP A O 1
ATOM 527 N N . ASP A 1 74 ? -0.048 7.686 9.179 1.00 66.81 74 ASP A N 1
ATOM 528 C CA . ASP A 1 74 ? -0.269 7.095 10.501 1.00 66.81 74 ASP A CA 1
ATOM 529 C C . ASP A 1 74 ? 0.828 7.493 11.505 1.00 66.81 74 ASP A C 1
ATOM 531 O O . ASP A 1 74 ? 1.995 7.138 11.349 1.00 66.81 74 ASP A O 1
ATOM 535 N N . ASP A 1 75 ? 0.483 8.358 12.460 1.00 62.81 75 ASP A N 1
ATOM 536 C CA . ASP A 1 75 ? 1.364 8.867 13.531 1.00 62.81 75 ASP A CA 1
ATOM 537 C C . ASP A 1 75 ? 0.890 8.382 14.914 1.00 62.81 75 ASP A C 1
ATOM 539 O O . ASP A 1 75 ? 1.254 8.965 15.942 1.00 62.81 75 ASP A O 1
ATOM 543 N N . ALA A 1 76 ? 0.020 7.365 14.953 1.00 66.44 76 ALA A N 1
ATOM 544 C CA . ALA A 1 76 ? -0.539 6.863 16.196 1.00 66.44 76 ALA A CA 1
ATOM 545 C C . ALA A 1 76 ? 0.564 6.212 17.040 1.00 66.44 76 ALA A C 1
ATOM 547 O O . ALA A 1 76 ? 1.134 5.182 16.678 1.00 66.44 76 ALA A O 1
ATOM 548 N N . SER A 1 77 ? 0.874 6.815 18.190 1.00 79.25 77 SER A N 1
ATOM 549 C CA . SER A 1 77 ? 1.723 6.161 19.180 1.00 79.25 77 SER A CA 1
ATOM 550 C C . SER A 1 77 ? 0.869 5.206 20.020 1.00 79.25 77 SER A C 1
ATOM 552 O O . SER A 1 77 ? -0.193 5.606 20.517 1.00 79.25 77 SER A O 1
ATOM 554 N N . PRO A 1 78 ? 1.304 3.948 20.217 1.00 83.12 78 PRO A N 1
ATOM 555 C CA . PRO A 1 78 ? 0.585 2.996 21.060 1.00 83.12 78 PRO A CA 1
ATOM 556 C C . PRO A 1 78 ? 0.312 3.544 22.468 1.00 83.12 78 PRO A C 1
ATOM 558 O O . PRO A 1 78 ? -0.733 3.277 23.061 1.00 83.12 78 PRO A O 1
ATOM 561 N N . GLU A 1 79 ? 1.222 4.362 23.000 1.00 87.06 79 GLU A N 1
ATOM 562 C CA . GLU A 1 79 ? 1.088 4.985 24.313 1.00 87.06 79 GLU A CA 1
ATOM 563 C C . GLU A 1 79 ? -0.070 5.992 24.383 1.00 87.06 79 GLU A C 1
ATOM 565 O O . GLU A 1 79 ? -0.761 6.052 25.404 1.00 87.06 79 GLU A O 1
ATOM 570 N N . GLU A 1 80 ? -0.303 6.772 23.320 1.00 85.19 80 GLU A N 1
ATOM 571 C CA . GLU A 1 80 ? -1.416 7.730 23.253 1.00 85.19 80 GLU A CA 1
ATOM 572 C C . GLU A 1 80 ? -2.763 6.995 23.204 1.00 85.19 80 GLU A C 1
ATOM 574 O O . GLU A 1 80 ? -3.687 7.372 23.929 1.00 85.19 80 GLU A O 1
ATOM 579 N N . VAL A 1 81 ? -2.846 5.891 22.453 1.00 85.88 81 VAL A N 1
ATOM 580 C CA . VAL A 1 81 ? -4.050 5.045 22.382 1.00 85.88 81 VAL A CA 1
ATOM 581 C C . VAL A 1 81 ? -4.353 4.404 23.740 1.00 85.88 81 VAL A C 1
ATOM 583 O O . VAL A 1 81 ? -5.482 4.474 24.228 1.00 85.88 81 VAL A O 1
ATOM 586 N N . ILE A 1 82 ? -3.344 3.848 24.423 1.00 89.44 82 ILE A N 1
ATOM 587 C CA . ILE A 1 82 ? -3.517 3.268 25.767 1.00 89.44 82 ILE A CA 1
ATOM 588 C C . ILE A 1 82 ? -3.999 4.328 26.767 1.00 89.44 82 ILE A C 1
ATOM 590 O O . ILE A 1 82 ? -4.858 4.049 27.610 1.00 89.44 82 ILE A O 1
ATOM 594 N N . ALA A 1 83 ? -3.448 5.544 26.709 1.00 89.62 83 ALA A N 1
ATOM 595 C CA . ALA A 1 83 ? -3.870 6.636 27.580 1.00 89.62 83 ALA A CA 1
ATOM 596 C C . ALA A 1 83 ? -5.331 7.047 27.321 1.00 89.62 83 ALA A C 1
ATOM 598 O O . ALA A 1 83 ? -6.082 7.240 28.283 1.00 89.62 83 ALA A O 1
ATOM 599 N N . ALA A 1 84 ? -5.746 7.115 26.052 1.00 87.50 84 ALA A N 1
ATOM 600 C CA . ALA A 1 84 ? -7.124 7.406 25.658 1.00 87.50 84 ALA A CA 1
ATOM 601 C C . ALA A 1 84 ? -8.105 6.335 26.168 1.00 87.50 84 ALA A C 1
ATOM 603 O O . ALA A 1 84 ? -9.091 6.664 26.832 1.00 87.50 84 ALA A O 1
ATOM 604 N N . LEU A 1 85 ? -7.786 5.048 25.986 1.00 89.94 85 LEU A N 1
ATOM 605 C CA . LEU A 1 85 ? -8.607 3.936 26.484 1.00 89.94 85 LEU A CA 1
ATOM 606 C C . LEU A 1 85 ? -8.752 3.959 28.014 1.00 89.94 85 LEU A C 1
ATOM 608 O O . LEU A 1 85 ? -9.851 3.793 28.547 1.00 89.94 85 LEU A O 1
ATOM 612 N N . LYS A 1 86 ? -7.668 4.247 28.749 1.00 91.88 86 LYS A N 1
ATOM 613 C CA . LYS A 1 86 ? -7.721 4.417 30.214 1.00 91.88 86 LYS A CA 1
ATOM 614 C C . LYS A 1 86 ? -8.625 5.579 30.630 1.00 91.88 86 LYS A C 1
ATOM 616 O O . LYS A 1 86 ? -9.323 5.488 31.644 1.00 91.88 86 LYS A O 1
ATOM 621 N N . GLN A 1 87 ? -8.612 6.677 29.876 1.00 90.69 87 GLN A N 1
ATOM 622 C CA . GLN A 1 87 ? -9.479 7.823 30.131 1.00 90.69 87 GLN A CA 1
ATOM 623 C C . GLN A 1 87 ? -10.956 7.471 29.901 1.00 90.69 87 GLN A C 1
ATOM 625 O O . GLN A 1 87 ? -11.783 7.780 30.761 1.00 90.69 87 GLN A O 1
ATOM 630 N N . LEU A 1 88 ? -11.278 6.780 28.806 1.00 90.31 88 LEU A N 1
ATOM 631 C CA . LEU A 1 88 ? -12.626 6.286 28.503 1.00 90.31 88 LEU A CA 1
ATOM 632 C C . LEU A 1 88 ? -13.149 5.341 29.596 1.00 90.31 88 LEU A C 1
ATOM 634 O O . LEU A 1 88 ? -14.254 5.538 30.105 1.00 90.31 88 LEU A O 1
ATOM 638 N N . ALA A 1 89 ? -12.319 4.402 30.061 1.00 90.69 89 ALA A N 1
ATOM 639 C CA . ALA A 1 89 ? -12.662 3.512 31.173 1.00 90.69 89 ALA A CA 1
ATOM 640 C C . ALA A 1 89 ? -12.962 4.287 32.472 1.00 90.69 89 ALA A C 1
ATOM 642 O O . ALA A 1 89 ? -13.900 3.966 33.208 1.00 90.69 89 ALA A O 1
ATOM 643 N N . ARG A 1 90 ? -12.201 5.356 32.754 1.00 91.94 90 ARG A N 1
ATOM 644 C CA . ARG A 1 90 ? -12.450 6.218 33.919 1.00 91.94 90 ARG A CA 1
ATOM 645 C C . ARG A 1 90 ? -13.782 6.962 33.805 1.00 91.94 90 ARG A C 1
ATOM 647 O O . ARG A 1 90 ? -14.494 7.040 34.804 1.00 91.94 90 ARG A O 1
ATOM 654 N N . ILE A 1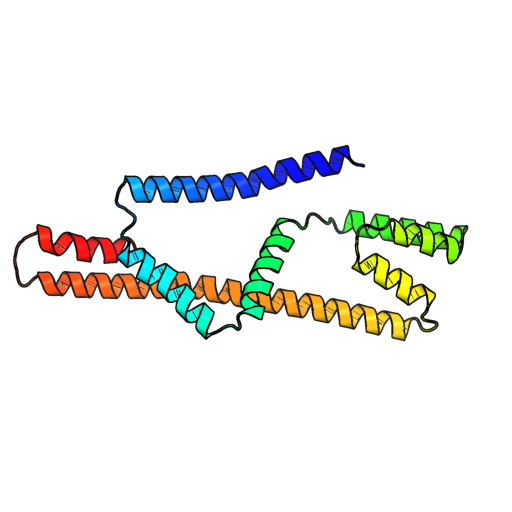 91 ? -14.113 7.478 32.618 1.00 90.44 91 ILE A N 1
ATOM 655 C CA . ILE A 1 91 ? -15.383 8.171 32.345 1.00 90.44 91 ILE A CA 1
ATOM 656 C C . ILE A 1 91 ? -16.560 7.226 32.585 1.00 90.44 91 ILE A C 1
ATOM 658 O O . ILE A 1 91 ? -17.485 7.592 33.313 1.00 90.44 91 ILE A O 1
ATOM 662 N N . HIS A 1 92 ? -16.485 6.000 32.060 1.00 91.00 92 HIS A N 1
ATOM 663 C CA . HIS A 1 92 ? -17.504 4.976 32.278 1.00 91.00 92 HIS A CA 1
ATOM 664 C C . HIS A 1 92 ? -17.692 4.663 33.770 1.00 91.00 92 HIS A C 1
ATOM 666 O O . HIS A 1 92 ? -18.815 4.669 34.266 1.00 91.00 92 HIS A O 1
ATOM 672 N N . ARG A 1 93 ? -16.601 4.503 34.533 1.00 91.00 93 ARG A N 1
ATOM 673 C CA . ARG A 1 93 ? -16.682 4.225 35.978 1.00 91.00 93 ARG A CA 1
ATOM 674 C C . ARG A 1 93 ? -17.366 5.340 36.778 1.00 91.00 93 ARG A C 1
ATOM 676 O O . ARG A 1 93 ? -17.985 5.062 37.797 1.00 91.00 93 ARG A O 1
ATOM 683 N N . THR A 1 94 ? -17.217 6.600 36.364 1.00 92.19 94 THR A N 1
ATOM 684 C CA . THR A 1 94 ? -17.801 7.749 37.080 1.00 92.19 94 THR A CA 1
ATOM 685 C C . THR A 1 94 ? -19.198 8.137 36.609 1.00 92.19 94 THR A C 1
ATOM 687 O O . THR A 1 94 ? -19.984 8.629 37.410 1.00 92.19 94 THR A O 1
ATOM 690 N N . GLY A 1 95 ? -19.492 7.977 35.317 1.00 85.50 95 GLY A N 1
ATOM 691 C CA . GLY A 1 95 ? -20.707 8.502 34.685 1.00 85.50 95 GLY A CA 1
ATOM 692 C C . GLY A 1 95 ? -21.570 7.451 33.986 1.00 85.50 95 GLY A C 1
ATOM 693 O O . GLY A 1 95 ? -22.568 7.815 33.364 1.00 85.50 95 GLY A O 1
ATOM 694 N N . GLY A 1 96 ? -21.195 6.173 34.067 1.00 87.94 96 GLY A N 1
ATOM 695 C CA . GLY A 1 96 ? -21.907 5.053 33.458 1.00 87.94 96 GLY A CA 1
ATOM 696 C C . GLY A 1 96 ? -21.902 5.067 31.926 1.00 87.94 96 GLY A C 1
ATOM 697 O O . GLY A 1 96 ? -21.145 5.799 31.279 1.00 87.94 96 GLY A O 1
ATOM 698 N N . ALA A 1 97 ? -22.785 4.258 31.338 1.00 86.25 97 ALA A N 1
ATOM 699 C CA . ALA A 1 97 ? -22.971 4.132 29.889 1.00 86.25 97 ALA A CA 1
ATOM 700 C C . ALA A 1 97 ? -23.264 5.469 29.158 1.00 86.25 97 ALA A C 1
ATOM 702 O O . ALA A 1 97 ? -22.585 5.752 28.171 1.00 86.25 97 ALA A O 1
ATOM 703 N N . PRO A 1 98 ? -24.141 6.371 29.655 1.00 86.50 98 PRO A N 1
ATOM 704 C CA . PRO A 1 98 ? -24.463 7.620 28.948 1.00 86.50 98 PRO A CA 1
ATOM 705 C C . PRO A 1 98 ? -23.310 8.635 28.909 1.00 86.50 98 PRO A C 1
ATOM 707 O O . PRO A 1 98 ? -23.287 9.563 28.096 1.00 86.50 98 PRO A O 1
ATOM 710 N N . ALA A 1 99 ? -22.362 8.538 29.846 1.00 88.81 99 ALA A N 1
ATOM 711 C CA . ALA A 1 99 ? -21.149 9.349 29.810 1.00 88.81 99 ALA A CA 1
ATOM 712 C C . ALA A 1 99 ? -20.138 8.798 28.799 1.00 88.81 99 ALA A C 1
ATOM 714 O O . ALA A 1 99 ? -19.466 9.581 28.126 1.00 88.81 99 ALA A O 1
ATOM 715 N N . LEU A 1 100 ? -20.061 7.470 28.675 1.00 88.19 100 LEU A N 1
ATOM 716 C CA . LEU A 1 100 ? -19.193 6.799 27.715 1.00 88.19 100 LEU A CA 1
ATOM 717 C C . LEU A 1 100 ? -19.633 7.070 26.268 1.00 88.19 100 LEU A C 1
ATOM 719 O O . LEU A 1 100 ? -18.791 7.408 25.445 1.00 88.19 100 LEU A O 1
ATOM 723 N N . GLU A 1 101 ? -20.934 7.035 25.977 1.00 87.56 101 GLU A N 1
ATOM 724 C CA . GLU A 1 101 ? -21.482 7.331 24.642 1.00 87.56 101 GLU A CA 1
ATOM 725 C C . GLU A 1 101 ? -21.134 8.757 24.169 1.00 87.56 101 GLU A C 1
ATOM 727 O O . GLU A 1 101 ? -20.653 8.971 23.054 1.00 87.56 101 GLU A O 1
ATOM 732 N N . ARG A 1 102 ? -21.272 9.747 25.061 1.00 88.88 102 ARG A N 1
ATOM 733 C CA . ARG A 1 102 ? -20.886 11.140 24.777 1.00 88.88 102 ARG A CA 1
ATOM 734 C C . ARG A 1 102 ? -19.384 11.303 24.556 1.00 88.88 102 ARG A C 1
ATOM 736 O O . ARG A 1 102 ? -18.980 12.126 23.739 1.00 88.88 102 ARG A O 1
ATOM 743 N N . ALA A 1 103 ? -18.564 10.546 25.284 1.00 86.62 103 ALA A N 1
ATOM 744 C CA . ALA A 1 103 ? -17.116 10.556 25.102 1.00 86.62 103 ALA A CA 1
ATOM 745 C C . ALA A 1 103 ? -16.702 9.877 23.786 1.00 86.62 103 ALA A C 1
ATOM 747 O O . ALA A 1 103 ? -15.832 10.394 23.092 1.00 86.62 103 ALA A O 1
ATOM 748 N N . ALA A 1 104 ? -17.371 8.787 23.400 1.00 85.75 104 ALA A N 1
ATOM 749 C CA . ALA A 1 104 ? -17.123 8.066 22.152 1.00 85.75 104 ALA A CA 1
ATOM 750 C C . ALA A 1 104 ? -17.399 8.922 20.908 1.00 85.75 104 ALA A C 1
ATOM 752 O O . ALA A 1 104 ? -16.677 8.834 19.918 1.00 85.75 104 ALA A O 1
ATOM 753 N N . ALA A 1 105 ? -18.405 9.802 20.961 1.00 84.62 105 ALA A N 1
ATOM 754 C CA . ALA A 1 105 ? -18.694 10.737 19.873 1.00 84.62 105 ALA A CA 1
ATOM 755 C C . ALA A 1 105 ? -17.549 11.738 19.609 1.00 84.62 105 ALA A C 1
ATOM 757 O O . ALA A 1 105 ? -17.424 12.250 18.497 1.00 84.62 105 ALA A O 1
ATOM 758 N N . ALA A 1 106 ? -16.717 12.011 20.620 1.00 84.50 106 ALA A N 1
ATOM 759 C CA . ALA A 1 106 ? -15.553 12.889 20.521 1.00 84.50 106 ALA A CA 1
ATOM 760 C C . ALA A 1 106 ? -14.244 12.138 20.210 1.00 84.50 106 ALA A C 1
ATOM 762 O O . ALA A 1 106 ? -13.209 12.787 20.045 1.00 84.50 106 ALA A O 1
ATOM 763 N N . GLU A 1 107 ? -14.279 10.803 20.140 1.00 84.50 107 GLU A N 1
ATOM 764 C CA . GLU A 1 107 ? -13.106 9.980 19.854 1.00 84.50 107 GLU A CA 1
ATOM 765 C C . GLU A 1 107 ? -12.699 10.102 18.380 1.00 84.50 107 GLU A C 1
ATOM 767 O O . GLU A 1 107 ? -13.542 10.131 17.476 1.00 84.50 107 GLU A O 1
ATOM 772 N N . ALA A 1 108 ? -11.392 10.206 18.142 1.00 81.00 108 ALA A N 1
ATOM 773 C CA . ALA A 1 108 ? -10.850 10.414 16.804 1.00 81.00 108 ALA A CA 1
ATOM 774 C C . ALA A 1 108 ? -10.737 9.100 16.024 1.00 81.00 108 ALA A C 1
ATOM 776 O O . ALA A 1 108 ? -10.885 9.108 14.801 1.00 81.00 108 ALA A O 1
ATOM 777 N N . ASP A 1 109 ? -10.487 7.993 16.727 1.00 83.75 109 ASP A N 1
ATOM 778 C CA . ASP A 1 109 ? -10.326 6.673 16.129 1.00 83.75 109 ASP A CA 1
ATOM 779 C C . ASP A 1 109 ? -11.696 6.017 15.838 1.00 83.75 109 ASP A C 1
ATOM 781 O O . ASP A 1 109 ? -12.455 5.712 16.770 1.00 83.75 109 ASP A O 1
ATOM 785 N N . PRO A 1 110 ? -12.036 5.766 14.556 1.00 86.00 110 PRO A N 1
ATOM 786 C CA . PRO A 1 110 ? -13.271 5.086 14.182 1.00 86.00 110 PRO A CA 1
ATOM 787 C C . PRO A 1 110 ? -13.401 3.676 14.770 1.00 86.00 110 PRO A C 1
ATOM 789 O O . PRO A 1 110 ? -14.520 3.281 15.096 1.00 86.00 110 PRO A O 1
ATOM 792 N N . PHE A 1 111 ? -12.292 2.942 14.924 1.00 88.06 111 PHE A N 1
ATOM 793 C CA . PHE A 1 111 ? -12.284 1.579 15.460 1.00 88.06 111 PHE A CA 1
ATOM 794 C C . PHE A 1 111 ? -12.672 1.578 16.940 1.00 88.06 111 PHE A C 1
ATOM 796 O O . PHE A 1 111 ? -13.566 0.841 17.353 1.00 88.06 111 PHE A O 1
ATOM 803 N N . VAL A 1 112 ? -12.081 2.480 17.731 1.00 88.75 112 VAL A N 1
ATOM 804 C CA . VAL A 1 112 ? -12.420 2.639 19.156 1.00 88.75 112 VAL A CA 1
ATOM 805 C C . VAL A 1 112 ? -13.871 3.089 19.322 1.00 88.75 112 VAL A C 1
ATOM 807 O O . VAL A 1 112 ? -14.590 2.552 20.163 1.00 88.75 112 VAL A O 1
ATOM 810 N N . ARG A 1 113 ? -14.341 4.030 18.495 1.00 90.00 113 ARG A N 1
ATOM 811 C CA . ARG A 1 113 ? -15.737 4.488 18.530 1.00 90.00 113 ARG A CA 1
ATOM 812 C C . ARG A 1 113 ? -16.726 3.358 18.237 1.00 90.00 113 ARG A C 1
ATOM 814 O O . ARG A 1 113 ? -17.730 3.243 18.937 1.00 90.00 113 ARG A O 1
ATOM 821 N N . GLN A 1 114 ? -16.446 2.529 17.232 1.00 89.62 114 GLN A N 1
ATOM 822 C CA . GLN A 1 114 ? -17.271 1.365 16.909 1.00 89.62 114 GLN A CA 1
ATOM 823 C C . GLN A 1 114 ? -17.223 0.315 18.025 1.00 89.62 114 GLN A C 1
ATOM 825 O O . GLN A 1 114 ? -18.265 -0.210 18.400 1.00 89.62 114 GLN A O 1
ATOM 830 N N . GLY A 1 115 ? -16.048 0.058 18.606 1.00 90.19 115 GLY A N 1
ATOM 831 C CA . GLY A 1 115 ? -15.914 -0.868 19.729 1.00 90.19 115 GLY A CA 1
ATOM 832 C C . GLY A 1 115 ? -16.683 -0.428 20.971 1.00 90.19 115 GLY A C 1
ATOM 833 O O . GLY A 1 115 ? -17.302 -1.260 21.623 1.00 90.19 115 GLY A O 1
ATOM 834 N N . ILE A 1 116 ? -16.729 0.876 21.262 1.00 90.56 116 ILE A N 1
ATOM 835 C CA . ILE A 1 116 ? -17.564 1.404 22.349 1.00 90.56 116 ILE A CA 1
ATOM 836 C C . ILE A 1 116 ? -19.054 1.224 22.041 1.00 90.56 116 ILE A C 1
ATOM 838 O O . ILE A 1 116 ? -19.798 0.828 22.931 1.00 90.56 116 ILE A O 1
ATOM 842 N N . ALA A 1 117 ? -19.494 1.498 20.808 1.00 88.75 117 ALA A N 1
ATOM 843 C CA . ALA A 1 117 ? -20.891 1.301 20.417 1.00 88.75 117 ALA A CA 1
ATOM 844 C C . ALA A 1 117 ? -21.314 -0.170 20.573 1.00 88.75 117 ALA A C 1
ATOM 846 O O . ALA A 1 117 ? -22.319 -0.453 21.217 1.00 88.75 117 ALA A O 1
ATOM 847 N N . LEU A 1 118 ? -20.485 -1.103 20.093 1.00 89.50 118 LEU A N 1
ATOM 848 C CA . LEU A 1 118 ? -20.716 -2.539 20.258 1.00 89.50 118 LEU A CA 1
ATOM 849 C C . LEU A 1 118 ? -20.715 -2.958 21.734 1.00 89.50 118 LEU A C 1
ATOM 851 O O . LEU A 1 118 ? -21.552 -3.758 22.132 1.00 89.50 118 LEU A O 1
ATOM 855 N N . ALA A 1 119 ? -19.837 -2.391 22.565 1.00 88.44 119 ALA A N 1
ATOM 856 C CA . ALA A 1 119 ? -19.782 -2.690 23.997 1.00 88.44 119 ALA A CA 1
ATOM 857 C C . ALA A 1 119 ? -21.001 -2.184 24.790 1.00 88.44 119 ALA A C 1
ATOM 859 O O . ALA A 1 119 ? -21.260 -2.671 25.887 1.00 88.44 119 ALA A O 1
ATOM 860 N N . LEU A 1 120 ? -21.731 -1.190 24.275 1.00 87.56 120 LEU A N 1
ATOM 861 C CA . LEU A 1 120 ? -22.981 -0.716 24.878 1.00 87.56 120 LEU A CA 1
ATOM 862 C C . LEU A 1 120 ? -24.175 -1.618 24.528 1.00 87.56 120 LEU A C 1
ATOM 864 O O . LEU A 1 120 ? -25.151 -1.644 25.277 1.00 87.56 120 LEU A O 1
ATOM 868 N N . GLU A 1 121 ? -24.098 -2.328 23.402 1.00 85.25 121 GLU A N 1
ATOM 869 C CA . GLU A 1 121 ? -25.162 -3.190 22.873 1.00 85.25 121 GLU A CA 1
ATOM 870 C C . GLU A 1 121 ? -24.968 -4.667 23.250 1.00 85.25 121 GLU A C 1
ATOM 872 O O . GLU A 1 121 ? -25.944 -5.365 23.533 1.00 85.25 121 GLU A O 1
ATOM 877 N N . CYS A 1 122 ? -23.721 -5.145 23.281 1.00 81.62 122 CYS A N 1
ATOM 878 C CA . CYS A 1 122 ? -23.389 -6.527 23.610 1.00 81.62 122 CYS A CA 1
ATOM 879 C C . CYS A 1 122 ? -23.524 -6.778 25.114 1.00 81.62 122 CYS A C 1
ATOM 881 O O . CYS A 1 122 ? -23.007 -6.025 25.939 1.00 81.62 122 CYS A O 1
ATOM 883 N N . GLN A 1 123 ? -24.198 -7.873 25.469 1.00 77.44 123 GLN A N 1
ATOM 884 C CA . GLN A 1 123 ? -24.257 -8.358 26.852 1.00 77.44 123 GLN A CA 1
ATOM 885 C C . GLN A 1 123 ? -23.151 -9.370 27.166 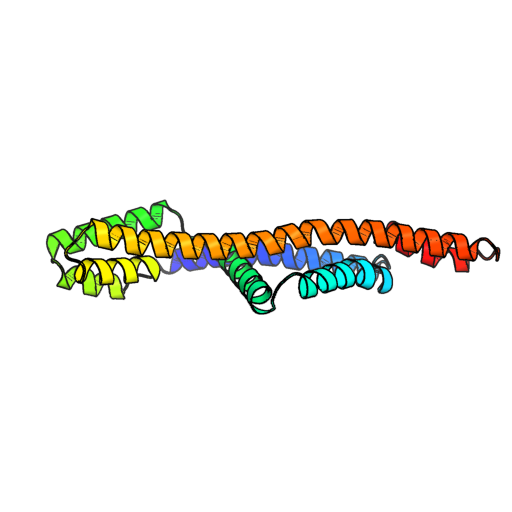1.00 77.44 123 GLN A C 1
ATOM 887 O O . GLN A 1 123 ? -22.812 -9.544 28.335 1.00 77.44 123 GLN A O 1
ATOM 892 N N . ASP A 1 124 ? -22.609 -10.020 26.134 1.00 90.69 124 ASP A N 1
ATOM 893 C CA . ASP A 1 124 ? -21.551 -11.019 26.239 1.00 90.69 124 ASP A CA 1
ATOM 894 C C . ASP A 1 124 ? -20.198 -10.415 25.827 1.00 90.69 124 ASP A C 1
ATOM 896 O O . ASP A 1 124 ? -20.058 -9.810 24.759 1.00 90.69 124 ASP A O 1
ATOM 900 N N . GLU A 1 125 ? -19.203 -10.560 26.701 1.00 89.12 125 GLU A N 1
ATOM 901 C CA . GLU A 1 125 ? -17.836 -10.093 26.464 1.00 89.12 125 GLU A CA 1
ATOM 902 C C . GLU A 1 125 ? -17.138 -10.932 25.384 1.00 89.12 125 GLU A C 1
ATOM 904 O O . GLU A 1 125 ? -16.375 -10.380 24.586 1.00 89.12 125 GLU A O 1
ATOM 909 N N . ASP A 1 126 ? -17.443 -12.231 25.310 1.00 90.81 126 ASP A N 1
ATOM 910 C CA . ASP A 1 126 ? -16.834 -13.143 24.341 1.00 90.81 126 ASP A CA 1
ATOM 911 C C . ASP A 1 126 ? -17.312 -12.817 22.915 1.00 90.81 126 ASP A C 1
ATOM 913 O O . ASP A 1 126 ? -16.505 -12.734 21.987 1.00 90.81 126 ASP A O 1
ATOM 917 N N . GLU A 1 127 ? -18.606 -12.520 22.746 1.00 89.94 127 GLU A N 1
ATOM 918 C CA . GLU A 1 127 ? -19.177 -12.099 21.459 1.00 89.94 127 GLU A CA 1
ATOM 919 C C . GLU A 1 127 ? -18.570 -10.771 20.977 1.00 89.94 127 GLU A C 1
ATOM 921 O O . GLU A 1 127 ? -18.171 -10.638 19.815 1.00 89.94 127 GLU A O 1
ATOM 926 N N . LEU A 1 128 ? -18.437 -9.792 21.879 1.00 91.25 128 LEU A N 1
ATOM 927 C CA . LEU A 1 128 ? -17.806 -8.510 21.568 1.00 91.25 128 LEU A CA 1
ATOM 928 C C . LEU A 1 128 ? -16.349 -8.696 21.120 1.00 91.25 128 LEU A C 1
ATOM 930 O O . LEU A 1 128 ? -15.916 -8.097 20.128 1.00 91.25 128 LEU A O 1
ATOM 934 N N . ALA A 1 129 ? -15.590 -9.515 21.852 1.00 91.06 129 ALA A N 1
ATOM 935 C CA . ALA A 1 129 ? -14.201 -9.807 21.530 1.00 91.06 129 ALA A CA 1
ATOM 936 C C . ALA A 1 129 ? -14.079 -10.474 20.155 1.00 91.06 129 ALA A C 1
ATOM 938 O O . ALA A 1 129 ? -13.234 -10.064 19.354 1.00 91.06 129 ALA A O 1
ATOM 939 N N . ASP A 1 130 ? -14.946 -11.436 19.842 1.00 93.00 130 ASP A N 1
ATOM 940 C CA . ASP A 1 130 ? -14.955 -12.127 18.554 1.00 93.00 130 ASP A CA 1
ATOM 941 C C . ASP A 1 130 ? -15.230 -11.177 17.383 1.00 93.00 130 ASP A C 1
ATOM 943 O O . ASP A 1 130 ? -14.519 -11.224 16.371 1.00 93.00 130 ASP A O 1
ATOM 947 N N . VAL A 1 131 ? -16.196 -10.262 17.520 1.00 92.12 131 VAL A N 1
ATOM 948 C C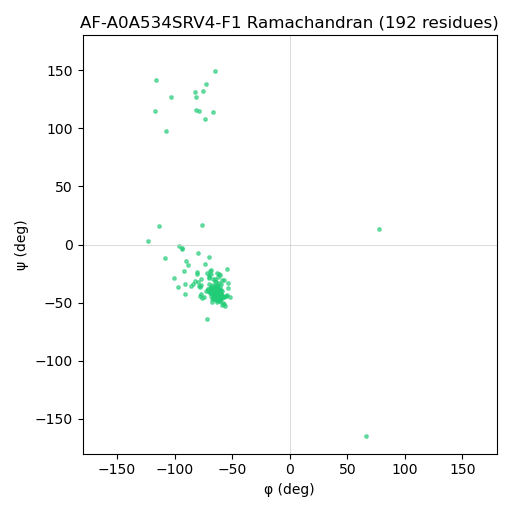A . VAL A 1 131 ? -16.508 -9.265 16.482 1.00 92.12 131 VAL A CA 1
ATOM 949 C C . VAL A 1 131 ? -15.329 -8.317 16.255 1.00 92.12 131 VAL A C 1
ATOM 951 O O . VAL A 1 131 ? -14.920 -8.096 15.110 1.00 92.12 131 VAL A O 1
ATOM 954 N N . LEU A 1 132 ? -14.735 -7.784 17.326 1.00 92.31 132 LEU A N 1
ATOM 955 C CA . LEU A 1 132 ? -13.596 -6.865 17.224 1.00 92.31 132 LEU A CA 1
ATOM 956 C C . LEU A 1 132 ? -12.344 -7.551 16.670 1.00 92.31 132 LEU A C 1
ATOM 958 O O . LEU A 1 132 ? -11.625 -6.970 15.854 1.00 92.31 132 LEU A O 1
ATOM 962 N N . LEU A 1 133 ? -12.087 -8.800 17.063 1.00 93.88 133 LEU A N 1
ATOM 963 C CA . LEU A 1 133 ? -10.982 -9.593 16.527 1.00 93.88 133 LEU A CA 1
ATOM 964 C C . LEU A 1 133 ? -11.201 -9.946 15.055 1.00 93.88 133 LEU A C 1
ATOM 966 O O . LEU A 1 133 ? -10.238 -9.942 14.284 1.00 93.88 133 LEU A O 1
ATOM 970 N N . ALA A 1 134 ? -12.434 -10.239 14.643 1.00 93.94 134 ALA A N 1
ATOM 971 C CA . ALA A 1 134 ? -12.763 -10.471 13.242 1.00 93.94 134 ALA A CA 1
ATOM 972 C C . ALA A 1 134 ? -12.499 -9.220 12.388 1.00 93.94 134 ALA A C 1
ATOM 974 O O . ALA A 1 134 ? -11.875 -9.325 11.328 1.00 93.94 134 ALA A O 1
ATOM 975 N N . ASP A 1 135 ? -12.893 -8.039 12.867 1.00 92.25 135 ASP A N 1
ATOM 976 C CA . ASP A 1 135 ? -12.658 -6.773 12.166 1.00 92.25 135 ASP A CA 1
ATOM 977 C C . ASP A 1 135 ? -11.165 -6.395 12.119 1.00 92.25 135 ASP A C 1
ATOM 979 O O . ASP A 1 135 ? -10.628 -6.026 11.067 1.00 92.25 135 ASP A O 1
ATOM 983 N N . ALA A 1 136 ? -10.437 -6.612 13.220 1.00 91.50 136 ALA A N 1
ATOM 984 C CA . ALA A 1 136 ? -8.986 -6.438 13.261 1.00 91.50 136 ALA A CA 1
ATOM 985 C C . ALA A 1 136 ? -8.267 -7.375 12.273 1.00 91.50 136 ALA A C 1
ATOM 987 O O . ALA A 1 136 ? -7.378 -6.947 11.532 1.00 91.50 136 ALA A O 1
ATOM 988 N N . ARG A 1 137 ? -8.675 -8.652 12.201 1.00 94.38 137 ARG A N 1
ATOM 989 C CA . ARG A 1 137 ? -8.136 -9.625 11.232 1.00 94.38 137 ARG A CA 1
ATOM 990 C C . ARG A 1 137 ? -8.431 -9.219 9.795 1.00 94.38 137 ARG A C 1
ATOM 992 O O . ARG A 1 137 ? -7.560 -9.368 8.940 1.00 94.38 137 ARG A O 1
ATOM 999 N N . ARG A 1 138 ? -9.628 -8.697 9.522 1.00 92.31 138 ARG A N 1
ATOM 1000 C CA . ARG A 1 138 ? -9.993 -8.181 8.200 1.00 92.31 138 ARG A CA 1
ATOM 1001 C C . ARG A 1 138 ? -9.086 -7.019 7.800 1.00 92.31 138 ARG A C 1
ATOM 1003 O O . ARG A 1 138 ? -8.507 -7.055 6.717 1.00 92.31 138 ARG A O 1
ATOM 1010 N N . THR A 1 139 ? -8.905 -6.046 8.688 1.00 88.88 139 THR A N 1
ATOM 1011 C CA . THR A 1 139 ? -8.024 -4.892 8.453 1.00 88.88 139 THR A CA 1
ATOM 1012 C C . THR A 1 139 ? -6.577 -5.336 8.212 1.00 88.88 139 THR A C 1
ATOM 1014 O O . THR A 1 139 ? -5.935 -4.897 7.256 1.00 88.88 139 THR A O 1
ATOM 1017 N N . ALA A 1 140 ? -6.074 -6.281 9.011 1.00 90.38 140 ALA A N 1
ATOM 1018 C CA . ALA A 1 140 ? -4.744 -6.856 8.819 1.00 90.38 140 ALA A CA 1
ATOM 1019 C C . ALA A 1 140 ? -4.609 -7.587 7.469 1.00 90.38 140 ALA A C 1
ATOM 1021 O O . ALA A 1 140 ? -3.595 -7.441 6.787 1.00 90.38 140 ALA A O 1
ATOM 1022 N N . ALA A 1 141 ? -5.633 -8.337 7.049 1.00 90.88 141 ALA A N 1
ATOM 1023 C CA . ALA A 1 141 ? -5.647 -9.022 5.758 1.00 90.88 141 ALA A CA 1
ATOM 1024 C C . ALA A 1 141 ? -5.656 -8.039 4.573 1.00 90.88 141 ALA A C 1
ATOM 1026 O O . ALA A 1 141 ? -4.983 -8.279 3.568 1.00 90.88 141 ALA A O 1
ATOM 1027 N N . GLU A 1 142 ? -6.375 -6.918 4.685 1.00 88.19 142 GLU A N 1
ATOM 1028 C CA . GLU A 1 142 ? -6.357 -5.843 3.685 1.00 88.19 142 GLU A CA 1
ATOM 1029 C C . GLU A 1 142 ? -4.968 -5.187 3.588 1.00 88.19 142 GLU A C 1
ATOM 1031 O O . GLU A 1 142 ? -4.449 -4.997 2.480 1.00 88.19 142 GLU A O 1
ATOM 1036 N N . GLY A 1 143 ? -4.318 -4.940 4.730 1.00 88.25 143 GLY A N 1
ATOM 1037 C CA . GLY A 1 143 ? -2.938 -4.453 4.793 1.00 88.25 143 GLY A CA 1
ATOM 1038 C C . GLY A 1 143 ? -1.923 -5.431 4.190 1.00 88.25 143 GLY A C 1
ATOM 1039 O O . GLY A 1 143 ? -1.052 -5.029 3.416 1.00 88.25 143 GLY A O 1
ATOM 1040 N N . GLU A 1 144 ? -2.059 -6.728 4.462 1.00 91.00 144 GLU A N 1
ATOM 1041 C CA . GLU A 1 144 ? -1.195 -7.764 3.887 1.00 91.00 144 GLU A CA 1
ATOM 1042 C C . GLU A 1 144 ? -1.379 -7.880 2.366 1.00 91.00 144 GLU A C 1
ATOM 1044 O O . GLU A 1 144 ? -0.406 -7.999 1.615 1.00 91.00 144 GLU A O 1
ATOM 1049 N N . ALA A 1 145 ? -2.616 -7.757 1.876 1.00 89.19 145 ALA A N 1
ATOM 1050 C CA . ALA A 1 145 ? -2.893 -7.715 0.444 1.00 89.19 145 ALA A CA 1
ATOM 1051 C C . ALA A 1 145 ? -2.241 -6.496 -0.233 1.00 89.19 145 ALA A C 1
ATOM 1053 O O . ALA A 1 145 ? -1.718 -6.622 -1.345 1.00 89.19 145 ALA A O 1
ATOM 1054 N N . ALA A 1 146 ? -2.233 -5.334 0.429 1.00 89.50 146 ALA A N 1
ATOM 1055 C CA . ALA A 1 146 ? -1.507 -4.157 -0.040 1.00 89.50 146 ALA A CA 1
ATOM 1056 C C . ALA A 1 146 ? 0.010 -4.405 -0.055 1.00 89.50 146 ALA A C 1
ATOM 1058 O O . ALA A 1 146 ? 0.662 -4.180 -1.078 1.00 89.50 146 ALA A O 1
ATOM 1059 N N . ARG A 1 147 ? 0.570 -4.956 1.030 1.00 91.12 147 ARG A N 1
ATOM 1060 C CA . ARG A 1 147 ? 1.993 -5.319 1.130 1.00 91.12 147 ARG A CA 1
ATOM 1061 C C . ARG A 1 147 ? 2.422 -6.245 -0.004 1.00 91.12 147 ARG A C 1
ATOM 1063 O O . ARG A 1 147 ? 3.470 -6.030 -0.609 1.00 91.12 147 ARG A O 1
ATOM 1070 N N . HIS A 1 148 ? 1.601 -7.239 -0.331 1.00 92.56 148 HIS A N 1
ATOM 1071 C CA . HIS A 1 148 ? 1.878 -8.181 -1.409 1.00 92.56 148 HIS A CA 1
ATOM 1072 C C . HIS A 1 148 ? 2.056 -7.485 -2.770 1.00 92.56 148 HIS A C 1
ATOM 1074 O O . HIS A 1 148 ? 2.964 -7.837 -3.529 1.00 92.56 148 HIS A O 1
ATOM 1080 N N . VAL A 1 149 ? 1.240 -6.469 -3.077 1.00 91.56 149 VAL A N 1
ATOM 1081 C CA . VAL A 1 149 ? 1.386 -5.665 -4.303 1.00 91.56 149 VAL A CA 1
ATOM 1082 C C . VAL A 1 149 ? 2.727 -4.930 -4.311 1.00 91.56 149 VAL A C 1
ATOM 1084 O O . VAL A 1 149 ? 3.460 -5.018 -5.295 1.00 91.56 149 VAL A O 1
ATOM 1087 N N . LEU A 1 150 ? 3.088 -4.261 -3.211 1.00 90.25 150 LEU A N 1
ATOM 1088 C CA . LEU A 1 150 ? 4.344 -3.507 -3.119 1.00 90.25 150 LEU A CA 1
ATOM 1089 C C . LEU A 1 150 ? 5.576 -4.409 -3.221 1.00 90.25 150 LEU A C 1
ATOM 1091 O O . LEU A 1 150 ? 6.518 -4.087 -3.940 1.00 90.25 150 LEU A O 1
ATOM 1095 N N . VAL A 1 151 ? 5.564 -5.557 -2.541 1.00 91.81 151 VAL A N 1
ATOM 1096 C CA . VAL A 1 151 ? 6.653 -6.540 -2.620 1.00 91.81 151 VAL A CA 1
ATOM 1097 C C . VAL A 1 151 ? 6.788 -7.085 -4.041 1.00 91.81 151 VAL A C 1
ATOM 1099 O O . VAL A 1 151 ? 7.903 -7.293 -4.516 1.00 91.81 151 VAL A O 1
ATOM 1102 N N . THR A 1 152 ? 5.671 -7.298 -4.738 1.00 92.00 152 THR A N 1
ATOM 1103 C CA . THR A 1 152 ? 5.688 -7.751 -6.134 1.00 92.00 152 THR A CA 1
ATOM 1104 C C . THR A 1 152 ? 6.288 -6.686 -7.047 1.00 92.00 152 THR A C 1
ATOM 1106 O O . THR A 1 152 ? 7.197 -6.994 -7.811 1.00 92.00 152 THR A O 1
ATOM 1109 N N . LEU A 1 153 ? 5.867 -5.425 -6.912 1.00 89.88 153 LEU A N 1
ATOM 1110 C CA . LEU A 1 153 ? 6.461 -4.299 -7.638 1.00 89.88 153 LEU A CA 1
ATOM 1111 C C . LEU A 1 153 ? 7.969 -4.183 -7.374 1.00 89.88 153 LEU A C 1
ATOM 1113 O O . LEU A 1 153 ? 8.747 -4.084 -8.319 1.00 89.88 153 LEU A O 1
ATOM 1117 N N . GLY A 1 154 ? 8.394 -4.293 -6.112 1.00 88.69 154 GLY A N 1
ATOM 1118 C CA . GLY A 1 154 ? 9.807 -4.263 -5.726 1.00 88.69 154 GLY A CA 1
ATOM 1119 C C . GLY A 1 154 ? 10.651 -5.390 -6.334 1.00 88.69 154 GLY A C 1
ATOM 1120 O O . GLY A 1 154 ? 11.852 -5.215 -6.511 1.00 88.69 154 GLY A O 1
ATOM 1121 N N . LYS A 1 155 ? 10.041 -6.526 -6.696 1.00 92.06 155 LYS A N 1
ATOM 1122 C CA . LYS A 1 155 ? 10.703 -7.616 -7.435 1.00 92.06 155 LYS A CA 1
ATOM 1123 C C . LYS A 1 155 ? 10.667 -7.407 -8.948 1.00 92.06 155 LYS A C 1
ATOM 1125 O O . LYS A 1 155 ? 11.621 -7.767 -9.633 1.00 92.06 155 LYS A O 1
ATOM 1130 N N . LEU A 1 156 ? 9.578 -6.843 -9.470 1.00 92.19 156 LEU A N 1
ATOM 1131 C CA . LEU A 1 156 ? 9.392 -6.639 -10.905 1.00 92.19 156 LEU A CA 1
ATOM 1132 C C . LEU A 1 156 ? 10.283 -5.522 -11.453 1.00 92.19 156 LEU A C 1
ATOM 1134 O O . LEU A 1 156 ? 10.845 -5.709 -12.527 1.00 92.19 156 LEU A O 1
ATOM 1138 N N . PHE A 1 157 ? 10.469 -4.409 -10.733 1.00 89.44 157 PHE A N 1
ATOM 1139 C CA . PHE A 1 157 ? 11.319 -3.314 -11.222 1.00 89.44 157 PHE A CA 1
ATOM 1140 C C . PHE A 1 157 ? 12.764 -3.770 -11.529 1.00 89.44 157 PHE A C 1
ATOM 1142 O O . PHE A 1 157 ? 13.195 -3.574 -12.665 1.00 89.44 157 PHE A O 1
ATOM 1149 N N . PRO A 1 158 ? 13.496 -4.456 -10.622 1.00 90.25 158 PRO A N 1
ATOM 1150 C CA . PRO A 1 158 ? 14.838 -4.960 -10.933 1.00 90.25 158 PRO A CA 1
ATOM 1151 C C . PRO A 1 158 ? 14.845 -6.058 -12.002 1.00 90.25 158 PRO A C 1
ATOM 1153 O O . PRO A 1 158 ? 15.768 -6.129 -12.808 1.00 90.25 158 PRO A O 1
ATOM 1156 N N . ALA A 1 159 ? 13.818 -6.915 -12.034 1.00 92.00 159 ALA A N 1
ATOM 1157 C CA . ALA A 1 159 ? 13.722 -7.972 -13.038 1.00 92.00 159 ALA A CA 1
ATOM 1158 C C . ALA A 1 159 ? 13.576 -7.398 -14.457 1.00 92.00 159 ALA A C 1
ATOM 1160 O O . ALA A 1 159 ? 14.262 -7.847 -15.374 1.00 92.00 159 ALA A O 1
ATOM 1161 N N . PHE A 1 160 ? 12.732 -6.378 -14.638 1.00 90.06 160 PHE A N 1
ATOM 1162 C CA . PHE A 1 160 ? 12.608 -5.679 -15.917 1.00 90.06 160 PHE A CA 1
ATOM 1163 C C . PHE A 1 160 ? 13.840 -4.829 -16.256 1.00 90.06 160 PHE A C 1
ATOM 1165 O O . PHE A 1 160 ? 14.159 -4.713 -17.436 1.00 90.06 160 PHE A O 1
ATOM 1172 N N . GLY A 1 161 ? 14.566 -4.317 -15.255 1.00 87.75 161 GLY A N 1
ATOM 1173 C CA . GLY A 1 161 ? 15.894 -3.714 -15.439 1.00 87.75 161 GLY A CA 1
ATOM 1174 C C . GLY A 1 161 ? 16.864 -4.680 -16.112 1.00 87.75 161 GLY A C 1
ATOM 1175 O O . GLY A 1 161 ? 17.372 -4.410 -17.197 1.00 87.75 161 GLY A O 1
ATOM 1176 N N . LEU A 1 162 ? 17.007 -5.888 -15.553 1.00 91.19 162 LEU A N 1
ATOM 1177 C CA . LEU A 1 162 ? 17.843 -6.948 -16.132 1.00 91.19 162 LEU A CA 1
ATOM 1178 C C . LEU A 1 162 ? 17.391 -7.378 -17.538 1.00 91.19 162 LEU A C 1
ATOM 1180 O O . LEU A 1 162 ? 18.222 -7.666 -18.391 1.00 91.19 162 LEU A O 1
ATOM 1184 N N . ILE A 1 163 ? 16.085 -7.412 -17.813 1.00 90.12 163 ILE A N 1
ATOM 1185 C CA . ILE A 1 163 ? 15.580 -7.675 -19.172 1.00 90.12 163 ILE A CA 1
ATOM 1186 C C . ILE A 1 163 ? 15.978 -6.538 -20.121 1.00 90.12 163 ILE A C 1
ATOM 1188 O O . ILE A 1 163 ? 16.401 -6.792 -21.248 1.00 90.12 163 ILE A O 1
ATOM 1192 N N . GLY A 1 164 ? 15.878 -5.291 -19.667 1.00 86.19 164 GLY A N 1
ATOM 1193 C CA . GLY A 1 164 ? 16.302 -4.118 -20.419 1.00 86.19 164 GLY A CA 1
ATOM 1194 C C . GLY A 1 164 ? 17.787 -4.130 -20.755 1.00 86.19 164 GLY A C 1
ATOM 1195 O O . GLY A 1 164 ? 18.145 -3.827 -21.894 1.00 86.19 164 GLY A O 1
ATOM 1196 N N . THR A 1 165 ? 18.640 -4.587 -19.832 1.00 88.50 165 THR A N 1
ATOM 1197 C CA . THR A 1 165 ? 20.072 -4.725 -20.122 1.00 88.50 165 THR A CA 1
ATOM 1198 C C . THR A 1 165 ? 20.337 -5.752 -21.221 1.00 88.50 165 THR A C 1
ATOM 1200 O O . THR A 1 165 ? 21.103 -5.481 -22.146 1.00 88.50 165 THR A O 1
ATOM 1203 N N . LEU A 1 166 ? 19.633 -6.889 -21.206 1.00 89.56 166 LEU A N 1
ATOM 1204 C CA . LEU A 1 166 ? 19.716 -7.894 -22.270 1.00 89.56 166 LEU A CA 1
ATOM 1205 C C . LEU A 1 166 ? 19.224 -7.352 -23.620 1.00 89.56 166 LEU A C 1
ATOM 1207 O O . LEU A 1 166 ? 19.861 -7.597 -24.643 1.00 89.56 166 LEU A O 1
ATOM 1211 N N . ILE A 1 167 ? 18.129 -6.586 -23.637 1.00 85.44 167 ILE A N 1
ATOM 1212 C CA . ILE A 1 167 ? 17.621 -5.938 -24.856 1.00 85.44 167 ILE A CA 1
ATOM 1213 C C . ILE A 1 167 ? 18.653 -4.939 -25.401 1.00 85.44 167 ILE A C 1
ATOM 1215 O O . ILE A 1 167 ? 18.943 -4.953 -26.600 1.00 85.44 167 ILE A O 1
ATOM 1219 N N . GLY A 1 168 ? 19.247 -4.118 -24.530 1.00 82.25 168 GLY A N 1
ATOM 1220 C CA . GLY A 1 168 ? 20.311 -3.176 -24.883 1.00 82.25 168 GLY A CA 1
ATOM 1221 C C . GLY A 1 168 ? 21.536 -3.874 -25.474 1.00 82.25 168 GLY A C 1
ATOM 1222 O O . GLY A 1 168 ? 22.043 -3.461 -26.516 1.00 82.25 168 GLY A O 1
ATOM 1223 N N . LEU A 1 169 ? 21.954 -5.000 -24.887 1.00 85.19 169 LEU A N 1
ATOM 1224 C CA . LEU A 1 169 ? 23.050 -5.821 -25.412 1.00 85.19 169 LEU A CA 1
ATOM 1225 C C . LEU A 1 169 ? 22.726 -6.438 -26.781 1.00 85.19 169 LEU A C 1
ATOM 1227 O O . LEU A 1 169 ? 23.584 -6.465 -27.661 1.00 85.19 169 LEU A O 1
ATOM 1231 N N . VAL A 1 170 ? 21.493 -6.894 -27.017 1.00 83.75 170 VAL A N 1
ATOM 1232 C CA . VAL A 1 170 ? 21.082 -7.383 -28.346 1.00 83.75 170 VAL A CA 1
ATOM 1233 C C . VAL A 1 170 ? 21.118 -6.252 -29.377 1.00 83.75 170 VAL A C 1
ATOM 1235 O O . VAL A 1 170 ? 21.626 -6.444 -30.483 1.00 83.75 170 VAL A O 1
ATOM 1238 N N . LEU A 1 171 ? 20.620 -5.063 -29.027 1.00 78.88 171 LEU A N 1
ATOM 1239 C CA . LEU A 1 171 ? 20.674 -3.876 -29.887 1.00 78.88 171 LEU A CA 1
ATOM 1240 C C . LEU A 1 171 ? 22.116 -3.460 -30.190 1.00 78.88 171 LEU A C 1
ATOM 1242 O O . LEU A 1 171 ? 22.416 -3.113 -31.330 1.00 78.88 171 LEU A O 1
ATOM 1246 N N . LEU A 1 172 ? 23.012 -3.556 -29.207 1.00 78.81 172 LEU A N 1
ATOM 1247 C CA . LEU A 1 172 ? 24.444 -3.320 -29.372 1.00 78.81 172 LEU A CA 1
ATOM 1248 C C . LEU A 1 172 ? 25.045 -4.273 -30.417 1.00 78.81 172 LEU A C 1
ATOM 1250 O O . LEU A 1 172 ? 25.667 -3.823 -31.379 1.00 78.81 172 LEU A O 1
ATOM 1254 N N . PHE A 1 173 ? 24.809 -5.582 -30.273 1.00 78.50 173 PHE A N 1
ATOM 1255 C CA . PHE A 1 173 ? 25.355 -6.590 -31.187 1.00 78.50 173 PHE A CA 1
ATOM 1256 C C . PHE A 1 173 ? 24.832 -6.455 -32.621 1.00 78.50 173 PHE A C 1
ATOM 1258 O O . PHE A 1 173 ? 25.579 -6.716 -33.563 1.00 78.50 173 PHE A O 1
ATOM 1265 N N . ARG A 1 174 ? 23.588 -5.995 -32.815 1.00 74.25 174 ARG A N 1
ATOM 1266 C CA . ARG A 1 174 ? 23.023 -5.760 -34.158 1.00 74.25 174 ARG A CA 1
ATOM 1267 C C . ARG A 1 174 ? 23.775 -4.695 -34.957 1.00 74.25 174 ARG A C 1
ATOM 1269 O O . ARG A 1 174 ? 23.779 -4.773 -36.180 1.00 74.25 174 ARG A O 1
ATOM 1276 N N . HIS A 1 175 ? 24.406 -3.733 -34.287 1.00 68.88 175 HIS A N 1
ATOM 1277 C CA . HIS A 1 175 ? 25.115 -2.627 -34.934 1.00 68.88 175 HIS A CA 1
ATOM 1278 C C . HIS A 1 175 ? 26.619 -2.874 -35.090 1.00 68.88 175 HIS A C 1
ATOM 1280 O O . HIS A 1 175 ? 27.293 -2.059 -35.702 1.00 68.88 175 HIS A O 1
ATOM 1286 N N . LEU A 1 176 ? 27.156 -4.009 -34.622 1.00 65.00 176 LEU A N 1
ATOM 1287 C CA . LEU A 1 176 ? 28.566 -4.361 -34.848 1.00 65.00 176 LEU A CA 1
ATOM 1288 C C . LEU A 1 176 ? 28.887 -4.722 -36.307 1.00 65.00 176 LEU A C 1
ATOM 1290 O O . LEU A 1 176 ? 30.058 -4.850 -36.655 1.00 65.00 176 LEU A O 1
ATOM 1294 N N . VAL A 1 177 ? 27.866 -4.899 -37.151 1.00 63.84 177 VAL A N 1
ATOM 1295 C CA . VAL A 1 177 ? 28.033 -5.189 -38.583 1.00 63.84 177 VAL A CA 1
ATOM 1296 C C . VAL A 1 177 ? 28.322 -3.913 -39.393 1.00 63.84 177 VAL A C 1
ATOM 1298 O O . VAL A 1 177 ? 28.980 -4.008 -40.424 1.00 63.84 177 VAL A O 1
ATOM 1301 N N . ASP A 1 178 ? 27.933 -2.727 -38.898 1.00 57.59 178 ASP A N 1
ATOM 1302 C CA . ASP A 1 178 ? 28.227 -1.425 -39.517 1.00 57.59 178 ASP A CA 1
ATOM 1303 C C . ASP A 1 178 ? 29.111 -0.560 -38.581 1.00 57.59 178 ASP A C 1
ATOM 1305 O O . ASP A 1 178 ? 28.671 -0.163 -37.502 1.00 57.59 178 ASP A O 1
ATOM 1309 N N . PRO A 1 179 ? 30.362 -0.229 -38.960 1.00 54.12 179 PRO A N 1
ATOM 1310 C CA . PRO A 1 179 ? 31.433 0.225 -38.056 1.00 54.12 179 PRO A CA 1
ATOM 1311 C C . PRO A 1 179 ? 31.327 1.681 -37.559 1.00 54.12 179 PRO A C 1
ATOM 1313 O O . PRO A 1 179 ? 32.310 2.248 -37.073 1.00 54.12 179 PRO A O 1
ATOM 1316 N N . SER A 1 180 ? 30.168 2.330 -37.662 1.00 63.50 180 SER A N 1
ATOM 1317 C CA . SER A 1 180 ? 30.004 3.687 -37.138 1.00 63.50 180 SER A CA 1
ATOM 1318 C C . SER A 1 180 ? 29.809 3.663 -35.621 1.00 63.50 180 SER A C 1
ATOM 1320 O O . SER A 1 180 ? 28.780 3.220 -35.126 1.00 63.50 180 SER A O 1
ATOM 1322 N N . LEU A 1 181 ? 30.746 4.228 -34.856 1.00 60.19 181 LEU A N 1
ATOM 1323 C CA . LEU A 1 181 ? 30.627 4.378 -33.392 1.00 60.19 181 LEU A CA 1
ATOM 1324 C C . LEU A 1 181 ? 29.333 5.103 -32.951 1.00 60.19 181 LEU A C 1
ATOM 1326 O O . LEU A 1 181 ? 28.872 4.931 -31.825 1.00 60.19 181 LEU A O 1
ATOM 1330 N N . THR A 1 182 ? 28.713 5.870 -33.850 1.00 64.19 182 THR A N 1
ATOM 1331 C CA . THR A 1 182 ? 27.445 6.587 -33.651 1.00 64.19 182 THR A CA 1
ATOM 1332 C C . THR A 1 182 ? 26.215 5.671 -33.560 1.00 64.19 182 THR A C 1
ATOM 1334 O O . THR A 1 182 ? 25.242 6.046 -32.914 1.00 64.19 182 THR A O 1
ATOM 1337 N N . SER A 1 183 ? 26.236 4.472 -34.160 1.00 63.53 183 SER A N 1
ATOM 1338 C CA . SER A 1 183 ? 25.107 3.519 -34.139 1.00 63.53 183 SER A CA 1
ATOM 1339 C C . SER A 1 183 ? 25.133 2.567 -32.933 1.00 63.53 183 SER A C 1
ATOM 1341 O O . SER A 1 183 ? 24.112 1.989 -32.571 1.00 63.53 183 SER A O 1
ATOM 1343 N N . ILE A 1 184 ? 26.286 2.447 -32.270 1.00 64.44 184 ILE A N 1
ATOM 1344 C CA . ILE A 1 184 ? 26.518 1.569 -31.109 1.00 64.44 184 ILE A CA 1
ATOM 1345 C C . ILE A 1 184 ? 26.064 2.239 -29.796 1.00 64.44 184 ILE A C 1
ATOM 1347 O O . ILE A 1 184 ? 25.550 1.574 -28.894 1.00 64.44 184 ILE A O 1
ATOM 1351 N N . GLY A 1 185 ? 26.210 3.566 -29.700 1.00 69.19 185 GLY A N 1
ATOM 1352 C CA . GLY A 1 185 ? 25.915 4.362 -28.500 1.00 69.19 185 GLY A CA 1
ATOM 1353 C C . GLY A 1 185 ? 24.518 4.157 -27.888 1.00 69.19 185 GLY A C 1
ATOM 1354 O O . GLY A 1 185 ? 24.434 3.956 -26.676 1.00 69.19 185 GLY A O 1
ATOM 1355 N N . PRO A 1 186 ? 23.425 4.134 -28.676 1.00 71.88 186 PRO A N 1
ATOM 1356 C CA . PRO A 1 186 ? 22.076 3.940 -28.137 1.00 71.88 186 PRO A CA 1
ATOM 1357 C C . PRO A 1 186 ? 21.862 2.575 -27.460 1.00 71.88 186 PRO A C 1
ATOM 1359 O O . PRO A 1 186 ? 21.237 2.500 -26.405 1.00 71.88 186 PRO A O 1
ATOM 1362 N N . GLY A 1 187 ? 22.417 1.491 -28.020 1.00 67.06 187 GLY A N 1
ATOM 1363 C CA . GLY A 1 187 ? 22.309 0.146 -27.437 1.00 67.06 187 GLY A CA 1
ATOM 1364 C C . GLY A 1 187 ? 23.075 0.012 -26.117 1.00 67.06 187 GLY A C 1
ATOM 1365 O O . GLY A 1 187 ? 22.576 -0.589 -25.165 1.00 67.06 187 GLY A O 1
ATOM 1366 N N . LEU A 1 188 ? 24.253 0.642 -26.032 1.00 72.69 188 LEU A N 1
ATOM 1367 C CA . LEU A 1 188 ? 25.033 0.718 -24.795 1.00 72.69 188 LEU A CA 1
ATOM 1368 C C . LEU A 1 188 ? 24.320 1.552 -23.719 1.00 72.69 188 LEU A C 1
ATOM 1370 O O . LEU A 1 188 ? 24.309 1.158 -22.555 1.00 72.69 188 LEU A O 1
ATOM 1374 N N . GLY A 1 189 ? 23.700 2.670 -24.108 1.00 68.88 189 GLY A N 1
ATOM 1375 C CA . GLY A 1 189 ? 22.910 3.513 -23.208 1.00 68.88 189 GLY A CA 1
ATOM 1376 C C . GLY A 1 189 ? 21.767 2.736 -22.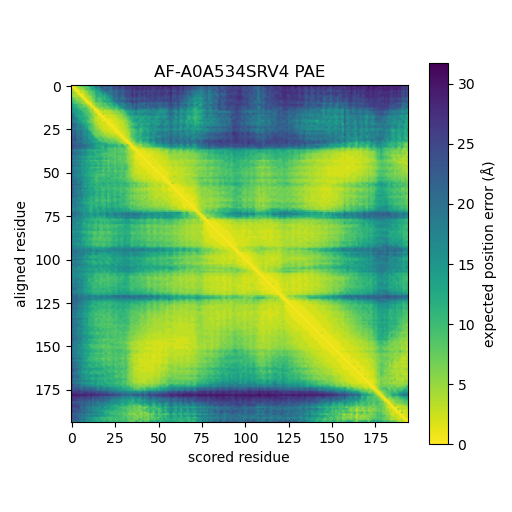561 1.00 68.88 189 GLY A C 1
ATOM 1377 O O . GLY A 1 189 ? 21.672 2.696 -21.339 1.00 68.88 189 GLY A O 1
ATOM 1378 N N . ILE A 1 190 ? 2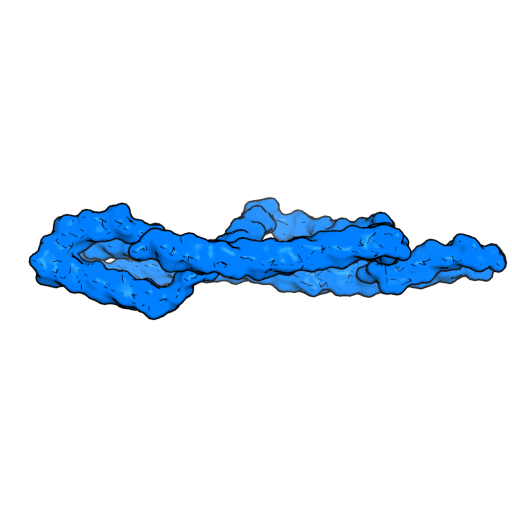0.970 2.017 -23.357 1.00 72.81 190 ILE A N 1
ATOM 1379 C CA . ILE A 1 190 ? 19.894 1.171 -22.820 1.00 72.81 190 ILE A CA 1
ATOM 1380 C C . ILE A 1 190 ? 20.467 0.084 -21.901 1.00 72.81 190 ILE A C 1
ATOM 1382 O O . ILE A 1 190 ? 19.914 -0.179 -20.840 1.00 72.81 190 ILE A O 1
ATOM 1386 N N . ALA A 1 191 ? 21.603 -0.525 -22.240 1.00 73.00 191 ALA A N 1
ATOM 1387 C CA . ALA A 1 191 ? 22.164 -1.596 -21.419 1.00 73.00 191 ALA A CA 1
ATOM 1388 C C . ALA A 1 191 ? 22.617 -1.154 -20.012 1.00 73.00 191 ALA A C 1
ATOM 1390 O O . ALA A 1 191 ? 22.602 -1.968 -19.092 1.00 73.00 191 ALA A O 1
ATOM 1391 N N . VAL A 1 192 ? 23.038 0.104 -19.850 1.00 73.38 192 VAL A N 1
ATOM 1392 C CA . VAL A 1 192 ? 23.608 0.628 -18.594 1.00 73.38 192 VAL A CA 1
ATOM 1393 C C . VAL A 1 192 ? 22.598 1.448 -17.785 1.00 73.38 192 VAL A C 1
ATOM 1395 O O . VAL A 1 192 ? 22.709 1.511 -16.563 1.00 73.38 192 VAL A O 1
ATOM 1398 N N . LEU A 1 193 ? 21.631 2.089 -18.448 1.00 72.19 193 LEU A N 1
ATOM 1399 C CA . LEU A 1 193 ? 20.673 3.005 -17.814 1.00 72.19 193 LEU A CA 1
ATOM 1400 C C . LEU A 1 193 ? 19.390 2.327 -17.308 1.00 72.19 193 LEU A C 1
ATOM 1402 O O . LEU A 1 193 ? 18.626 2.962 -16.582 1.00 72.19 193 LEU A O 1
ATOM 1406 N N . THR A 1 194 ? 19.131 1.084 -17.722 1.00 68.75 194 THR A N 1
ATOM 1407 C CA . THR A 1 194 ? 17.892 0.340 -17.428 1.00 68.75 194 THR A CA 1
ATOM 1408 C C . THR A 1 194 ? 18.021 -0.493 -16.158 1.00 68.75 194 THR A C 1
ATOM 1410 O O . THR A 1 194 ? 17.067 -0.480 -15.349 1.00 68.75 194 THR A O 1
#

Mean predicted aligned error: 10.82 Å

Solvent-accessible surface area (backbone atoms only — not comparable to full-atom values): 10431 Å² total; per-residue (Å²): 115,75,70,64,55,54,59,49,52,56,59,46,53,46,54,56,46,48,51,51,51,50,54,48,49,48,51,50,51,32,52,76,70,66,59,58,52,72,65,32,46,44,41,16,55,46,44,31,50,51,53,48,58,72,76,41,55,70,69,55,55,54,48,25,53,52,50,50,53,47,63,75,67,64,77,82,49,71,66,58,54,52,53,49,52,54,50,50,54,51,42,28,76,77,52,38,69,76,41,34,56,61,51,39,75,71,50,85,51,66,66,62,34,50,51,51,55,48,59,75,70,46,91,49,70,67,61,50,49,51,55,53,50,51,52,51,51,50,54,50,50,54,50,50,56,24,49,52,53,53,55,47,49,67,53,31,40,59,53,26,13,56,51,30,23,52,51,11,50,52,49,28,61,68,32,69,83,52,89,53,74,80,65,34,50,64,17,51,48,28,34,74,61,51

Secondary structure (DSSP, 8-state):
-HHHHHHHHHHHHHHHHHHHHHHHHHHHHHHHTT---HHHHIIIIIHHHHHHHHHS-HHHHHHHHHHHHHHHH----HHHHHHHHHHHHHHHHHHHHHHHHHHHTT-S-HHHHHHHHHHHH-S-HHHHHHHHHHHHHHHHHHHHHHHHHHHHHHHHHHHHHHHHHHHHHHHHHHTTTS--HHHHHHHHHHHHH-

Radius of gyration: 26.28 Å; Cα contacts (8 Å, |Δi|>4): 119; chains: 1; bounding box: 57×36×77 Å

Nearest PDB structures (foldseek):
  8brd-assembly1_B  TM=9.322E-01  e=2.002E-06  Vibrio alginolyticus
  8brd-assembly1_D  TM=8.415E-01  e=2.881E-06  Vibrio alginolyticus
  8ucs-assembly1_C  TM=8.035E-01  e=3.937E-06  Clostridium sporogenes
  6ykm-assembly1_D  TM=8.067E-01  e=2.952E-04  Campylobacter jejuni subsp. jejuni 81-176

Sequence (194 aa):
MRARSMLRTARRTGRVGVGLVLAAAVAVVSVATGFMDPVSLLITVGGALAVTCVTFSRARLSSAWRHVAAALDDDASPEEVIAALKQLARIHRTGGAPALERAAAAEADPFVRQGIALALECQDEDELADVLLADARRTAAEGEAARHVLVTLGKLFPAFGLIGTLIGLVLLFRHLVDPSLTSIGPGLGIAVLT

Foldseek 3Di:
DVVVVVVVVVVLCVVVVVVVVVVVVVVVVCVVVVLDDVVLCCLQVVVLVVVLPVVDPPVLVVLLVVLVVVVSVDPDDPVVVVVLVVVLVVQCVVPNLVSSLVSLVVDPDPLVSVLSVCVSVDPDPVVSVVVSVVVVVVVVVSNVSSVVSVVSSVVRNVVSLCVQLVQLVVQLVVCVVPPDPVSNVRSVSSNPSD

pLDDT: mean 79.83, std 13.31, range [39.62, 94.38]